Protein AF-0000000080837687 (afdb_homodimer)

InterPro domains:
  IPR008162 Inorganic pyrophosphatase [PF00719] (7-109)
  IPR036649 Inorganic pyrophosphatase superfamily [G3DSA:3.90.80.10] (2-117)
  IPR036649 Inorganic pyrophosphatase superfamily [SSF50324] (8-111)

Secondary structure (DSSP, 8-state):
--TTHHHHHTTTT-EEEEEEEE-TTPBPSSSS-B-SSEEEEETT---TTSSPEEEEEES--S--SEEEEEEEEEEEESSSS--EEEEE-TT----HHHHHHHHHHHHTTS-EEEEE-/--TTHHHHHTTTT-EEEEEEEE-TTPBPSSSS-B-SSEEEEETT---TTSSPEEEEEES--S--SEEEEEEEEEEEESSSS--EEEEE-TT----HHHHHHHHHHHHTTS-EEEEE-

Organism: Fusobacterium vincentii (NCBI:txid155615)

Solvent-accessible surface area (backbone atoms only — not comparable to full-atom values): 12914 Å² total; per-residue (Å²): 100,78,72,64,46,66,71,57,56,67,43,53,76,32,77,46,57,33,44,41,82,42,32,37,49,37,67,45,93,87,49,98,39,50,32,75,34,30,28,29,27,32,76,96,44,72,37,84,77,71,38,55,33,36,30,41,37,47,95,54,67,62,64,56,61,61,50,74,24,28,21,59,32,33,42,42,26,64,78,46,74,61,55,32,37,34,29,27,44,83,92,57,84,72,54,70,64,24,49,49,52,63,42,39,80,62,50,71,82,49,56,64,46,79,46,62,128,101,79,73,64,47,66,70,57,55,68,43,54,77,32,77,46,61,33,44,40,81,41,32,36,50,37,66,45,93,87,50,98,39,50,32,75,35,31,28,30,25,32,76,96,46,72,37,85,75,71,39,54,34,36,30,40,38,49,96,53,66,61,65,56,60,59,48,75,26,28,22,59,34,32,42,42,26,65,79,47,73,60,55,32,37,33,30,27,45,85,92,58,85,72,52,72,63,26,48,50,55,64,41,39,80,62,49,71,81,48,56,66,46,78,46,62,130

Sequence (234 aa):
MLKDIEKYKYYLDKEVSVKVDRKLGEKHPNFDFIYLVNYGYIPNTLSEDGEEIDAYILGVFSPINEFIGICKAIVCRYDDNENKLIIVSSDRNYSIEQMEALLEFQERFFKHKIITEMLKDIEKYKYYLDKEVSVKVDRKLGEKHPNFDFIYLVNYGYIPNTLSEDGEEIDAYILGVFSPINEFIGICKAIVCRYDDNENKLIIVSSDRNYSIEQMEALLEFQERFFKHKIITE

Structure (mmCIF, N/CA/C/O backbone):
data_AF-0000000080837687-model_v1
#
loop_
_entity.id
_entity.type
_entity.pdbx_description
1 polymer 'Inorganic diphosphatase'
#
loop_
_atom_site.group_PDB
_atom_site.id
_atom_site.type_symbol
_atom_site.label_atom_id
_atom_site.label_alt_id
_atom_site.label_comp_id
_atom_site.label_asym_id
_atom_site.label_entity_id
_atom_site.label_seq_id
_atom_site.pdbx_PDB_ins_code
_atom_site.Cartn_x
_atom_site.Cartn_y
_atom_site.Cartn_z
_atom_site.occupancy
_atom_site.B_iso_or_equiv
_atom_site.auth_seq_id
_atom_site.auth_comp_id
_atom_site.auth_asym_id
_atom_site.auth_atom_id
_atom_site.pdbx_PDB_model_num
ATOM 1 N N . MET A 1 1 ? -12.391 -25.031 -1.062 1 46.38 1 MET A N 1
ATOM 2 C CA . MET A 1 1 ? -11.445 -23.922 -1.127 1 46.38 1 MET A CA 1
ATOM 3 C C . MET A 1 1 ? -10.008 -24.422 -1.038 1 46.38 1 MET A C 1
ATOM 5 O O . MET A 1 1 ? -9.141 -23.953 -1.778 1 46.38 1 MET A O 1
ATOM 9 N N . LEU A 1 2 ? -9.945 -25.344 0.09 1 54.38 2 LEU A N 1
ATOM 10 C CA . LEU A 1 2 ? -8.641 -25.906 0.411 1 54.38 2 LEU A CA 1
ATOM 11 C C . LEU A 1 2 ? -8.203 -26.906 -0.655 1 54.38 2 LEU A C 1
ATOM 13 O O . LEU A 1 2 ? -7.113 -27.469 -0.563 1 54.38 2 LEU A O 1
ATOM 17 N N . LYS A 1 3 ? -9.125 -27.109 -1.66 1 59.84 3 LYS A N 1
ATOM 18 C CA . LYS A 1 3 ? -8.727 -28.047 -2.701 1 59.84 3 LYS A CA 1
ATOM 19 C C . LYS A 1 3 ? -7.648 -27.453 -3.602 1 59.84 3 LYS A C 1
ATOM 21 O O . LYS A 1 3 ? -7.727 -26.297 -3.986 1 59.84 3 LYS A O 1
ATOM 26 N N . ASP A 1 4 ? -6.555 -27.984 -3.646 1 78 4 ASP A N 1
ATOM 27 C CA . ASP A 1 4 ? -5.422 -27.812 -4.547 1 78 4 ASP A CA 1
ATOM 28 C C . ASP A 1 4 ? -4.43 -26.797 -3.99 1 78 4 ASP A C 1
ATOM 30 O O . ASP A 1 4 ? -3.572 -26.297 -4.719 1 78 4 ASP A O 1
ATOM 34 N N . ILE A 1 5 ? -4.684 -26.5 -2.662 1 85.19 5 ILE A N 1
ATOM 35 C CA . ILE A 1 5 ? -3.758 -25.578 -2.023 1 85.19 5 ILE A CA 1
ATOM 36 C C . ILE A 1 5 ? -2.346 -26.156 -2.045 1 85.19 5 ILE A C 1
ATOM 38 O O . ILE A 1 5 ? -1.362 -25.406 -1.991 1 85.19 5 ILE A O 1
ATOM 42 N N . GLU A 1 6 ? -2.295 -27.438 -2.137 1 86.88 6 GLU A N 1
ATOM 43 C CA . GLU A 1 6 ? -0.988 -28.094 -2.154 1 86.88 6 GLU A CA 1
ATOM 44 C C . GLU A 1 6 ? -0.165 -27.641 -3.359 1 86.88 6 GLU A C 1
ATOM 46 O O . GLU A 1 6 ? 1.053 -27.484 -3.26 1 86.88 6 GLU A O 1
ATOM 51 N N . LYS A 1 7 ? -0.846 -27.5 -4.477 1 89.31 7 LYS A N 1
ATOM 52 C CA . LYS A 1 7 ? -0.174 -27.031 -5.684 1 89.31 7 LYS A CA 1
ATOM 53 C C . LYS A 1 7 ? 0.441 -25.641 -5.473 1 89.31 7 LYS A C 1
ATOM 55 O O . LYS A 1 7 ? 1.515 -25.344 -6 1 89.31 7 LYS A O 1
ATOM 60 N N . TYR A 1 8 ? -0.175 -24.812 -4.691 1 94.25 8 TYR A N 1
ATOM 61 C CA . TYR A 1 8 ? 0.317 -23.469 -4.406 1 94.25 8 TYR A CA 1
ATOM 62 C C . TYR A 1 8 ? 1.426 -23.5 -3.361 1 94.25 8 TYR A C 1
ATOM 64 O O . TYR A 1 8 ? 2.4 -22.75 -3.455 1 94.25 8 TYR A O 1
ATOM 72 N N . LYS A 1 9 ? 1.324 -24.391 -2.424 1 94.62 9 LYS A N 1
ATOM 73 C CA . LYS A 1 9 ? 2.314 -24.516 -1.357 1 94.62 9 LYS A CA 1
ATOM 74 C C . LYS A 1 9 ? 3.68 -24.906 -1.917 1 94.62 9 LYS A C 1
ATOM 76 O O . LYS A 1 9 ? 4.715 -24.547 -1.34 1 94.62 9 LYS A O 1
ATOM 81 N N . TYR A 1 10 ? 3.643 -25.547 -3.041 1 95.25 10 TYR A N 1
ATOM 82 C CA . TYR A 1 10 ? 4.867 -25.938 -3.734 1 95.25 10 TYR A CA 1
ATOM 83 C C . TYR A 1 10 ? 5.766 -24.719 -3.961 1 95.25 10 TYR A C 1
ATOM 85 O O . TYR A 1 10 ? 6.992 -24.828 -3.928 1 95.25 10 TYR A O 1
ATOM 93 N N . TYR A 1 11 ? 5.227 -23.578 -4.121 1 96.75 11 TYR A N 1
ATOM 94 C CA . TYR A 1 11 ? 5.973 -22.406 -4.531 1 96.75 11 TYR A CA 1
ATOM 95 C C . TYR A 1 11 ? 6.508 -21.641 -3.32 1 96.75 11 TYR A C 1
ATOM 97 O O . TYR A 1 11 ? 7.375 -20.781 -3.453 1 96.75 11 TYR A O 1
ATOM 105 N N . LEU A 1 12 ? 6.055 -21.938 -2.131 1 97.25 12 LEU A N 1
ATOM 106 C CA . LEU A 1 12 ? 6.484 -21.219 -0.938 1 97.25 12 LEU A CA 1
ATOM 107 C C . LEU A 1 12 ? 7.992 -21.328 -0.749 1 97.25 12 LEU A C 1
ATOM 109 O O . LEU A 1 12 ? 8.555 -22.422 -0.863 1 97.25 12 LEU A O 1
ATOM 113 N N . ASP A 1 13 ? 8.648 -20.219 -0.58 1 97.19 13 ASP A N 1
ATOM 114 C CA . ASP A 1 13 ? 10.07 -20.031 -0.311 1 97.19 13 ASP A CA 1
ATOM 115 C C . ASP A 1 13 ? 10.906 -20.344 -1.55 1 97.19 13 ASP A C 1
ATOM 117 O O . ASP A 1 13 ? 12.125 -20.516 -1.458 1 97.19 13 ASP A O 1
ATOM 121 N N . LYS A 1 14 ? 10.297 -20.547 -2.682 1 97 14 LYS A N 1
ATOM 122 C CA . LYS A 1 14 ? 11.023 -20.75 -3.932 1 97 14 LYS A CA 1
ATOM 123 C C . LYS A 1 14 ? 11.125 -19.453 -4.727 1 97 14 LYS A C 1
ATOM 125 O O . LYS A 1 14 ? 10.242 -18.594 -4.641 1 97 14 LYS A O 1
ATOM 130 N N . GLU A 1 15 ? 12.234 -19.344 -5.406 1 98 15 GLU A N 1
ATOM 131 C CA . GLU A 1 15 ? 12.375 -18.25 -6.375 1 98 15 GLU A CA 1
ATOM 132 C C . GLU A 1 15 ? 11.523 -18.5 -7.613 1 98 15 GLU A C 1
ATOM 134 O O . GLU A 1 15 ? 11.531 -19.609 -8.164 1 98 15 GLU A O 1
ATOM 139 N N . VAL A 1 16 ? 10.734 -17.547 -7.984 1 97.81 16 VAL A N 1
ATOM 140 C CA . VAL A 1 16 ? 9.867 -17.688 -9.148 1 97.81 16 VAL A CA 1
ATOM 141 C C . VAL A 1 16 ? 10 -16.469 -10.047 1 97.81 16 VAL A C 1
ATOM 143 O O . VAL A 1 16 ? 10.398 -15.391 -9.586 1 97.81 16 VAL A O 1
ATOM 146 N N . SER A 1 17 ? 9.75 -16.656 -11.281 1 98.44 17 SER A N 1
ATOM 147 C CA . SER A 1 17 ? 9.672 -15.57 -12.25 1 98.44 17 SER A CA 1
ATOM 148 C C . SER A 1 17 ? 8.227 -15.18 -12.531 1 98.44 17 SER A C 1
ATOM 150 O O . SER A 1 17 ? 7.398 -16.047 -12.844 1 98.44 17 SER A O 1
ATOM 152 N N . VAL A 1 18 ? 7.93 -13.945 -12.383 1 98.81 18 VAL A N 1
ATOM 153 C CA . VAL A 1 18 ? 6.59 -13.422 -12.617 1 98.81 18 VAL A CA 1
ATOM 154 C C . VAL A 1 18 ? 6.59 -12.555 -13.875 1 98.81 18 VAL A C 1
ATOM 156 O O . VAL A 1 18 ? 7.457 -11.695 -14.039 1 98.81 18 VAL A O 1
ATOM 159 N N . LYS A 1 19 ? 5.73 -12.812 -14.789 1 98.88 19 LYS A N 1
ATOM 160 C CA . LYS A 1 19 ? 5.43 -11.883 -15.867 1 98.88 19 LYS A CA 1
ATOM 161 C C . LYS A 1 19 ? 4.32 -10.914 -15.469 1 98.88 19 LYS A C 1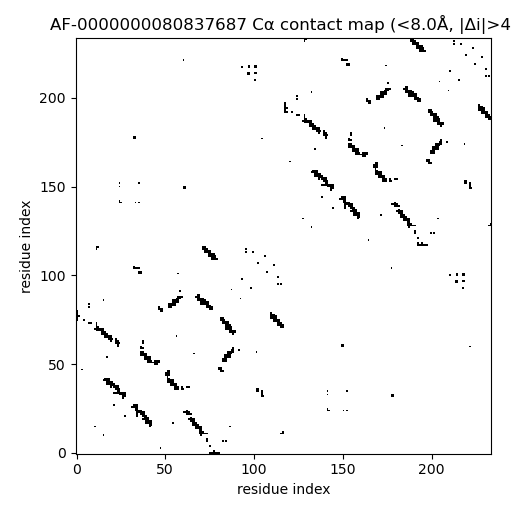
ATOM 163 O O . LYS A 1 19 ? 3.271 -11.336 -14.977 1 98.88 19 LYS A O 1
ATOM 168 N N . VAL A 1 20 ? 4.582 -9.609 -15.656 1 98.81 20 VAL A N 1
ATOM 169 C CA . VAL A 1 20 ? 3.646 -8.594 -15.188 1 98.81 20 VAL A CA 1
ATOM 170 C C . VAL A 1 20 ? 2.725 -8.172 -16.328 1 98.81 20 VAL A C 1
ATOM 172 O O . VAL A 1 20 ? 3.191 -7.805 -17.406 1 98.81 20 VAL A O 1
ATOM 175 N N . ASP A 1 21 ? 1.434 -8.234 -16.094 1 98.06 21 ASP A N 1
ATOM 176 C CA . ASP A 1 21 ? 0.49 -7.781 -17.109 1 98.06 21 ASP A CA 1
ATOM 177 C C . ASP A 1 21 ? -0.41 -6.672 -16.578 1 98.06 21 ASP A C 1
ATOM 179 O O . ASP A 1 21 ? -1.195 -6.086 -17.312 1 98.06 21 ASP A O 1
ATOM 183 N N . ARG A 1 22 ? -0.395 -6.344 -15.305 1 98.12 22 ARG A N 1
ATOM 184 C CA . ARG A 1 22 ? -1.01 -5.188 -14.656 1 98.12 22 ARG A CA 1
ATOM 185 C C . ARG A 1 22 ? 0.007 -4.43 -13.812 1 98.12 22 ARG A C 1
ATOM 187 O O . ARG A 1 22 ? 0.252 -4.785 -12.664 1 98.12 22 ARG A O 1
ATOM 194 N N . LYS A 1 23 ? 0.512 -3.451 -14.32 1 97.19 23 LYS A N 1
ATOM 195 C CA . LYS A 1 23 ? 1.613 -2.729 -13.688 1 97.19 23 LYS A CA 1
ATOM 196 C C . LYS A 1 23 ? 1.113 -1.861 -12.539 1 97.19 23 LYS A C 1
ATOM 198 O O . LYS A 1 23 ? -0.035 -1.41 -12.547 1 97.19 23 LYS A O 1
ATOM 203 N N . LEU A 1 24 ? 1.981 -1.605 -11.617 1 96.94 24 LEU A N 1
ATOM 204 C CA . LEU A 1 24 ? 1.707 -0.671 -10.523 1 96.94 24 LEU A CA 1
ATOM 205 C C . LEU A 1 24 ? 1.147 0.641 -11.07 1 96.94 24 LEU A C 1
ATOM 207 O O . LEU A 1 24 ? 1.713 1.227 -11.992 1 96.94 24 LEU A O 1
ATOM 211 N N . GLY A 1 25 ? -0.043 1.072 -10.523 1 94.25 25 GLY A N 1
ATOM 212 C CA . GLY A 1 25 ? -0.624 2.346 -10.914 1 94.25 25 GLY A CA 1
ATOM 213 C C . GLY A 1 25 ? -1.646 2.221 -12.023 1 94.25 25 GLY A C 1
ATOM 214 O O . GLY A 1 25 ? -2.34 3.186 -12.352 1 94.25 25 GLY A O 1
ATOM 215 N N . GLU A 1 26 ? -1.739 1.078 -12.648 1 94.75 26 GLU A N 1
ATOM 216 C CA . GLU A 1 26 ? -2.684 0.895 -13.742 1 94.75 26 GLU A CA 1
ATOM 217 C C . GLU A 1 26 ? -4.098 0.66 -13.227 1 94.75 26 GLU A C 1
ATOM 219 O O . GLU A 1 26 ? -4.285 0.027 -12.18 1 94.75 26 GLU A O 1
ATOM 224 N N . LYS A 1 27 ? -5.031 1.158 -13.992 1 92.31 27 LYS A N 1
ATOM 225 C CA . LYS A 1 27 ? -6.434 0.892 -13.688 1 92.31 27 LYS A CA 1
ATOM 226 C C . LYS A 1 27 ? -6.816 -0.538 -14.062 1 92.31 27 LYS A C 1
ATOM 228 O O . LYS A 1 27 ? -6.387 -1.049 -15.102 1 92.31 27 LYS A O 1
ATOM 233 N N . HIS A 1 28 ? -7.594 -1.094 -13.18 1 92.31 28 HIS A N 1
ATOM 234 C CA . HIS A 1 28 ? -8.141 -2.391 -13.555 1 92.31 28 HIS A CA 1
ATOM 235 C C . HIS A 1 28 ? -9.047 -2.273 -14.781 1 92.31 28 HIS A C 1
ATOM 237 O O . HIS A 1 28 ? -9.82 -1.321 -14.898 1 92.31 28 HIS A O 1
ATOM 243 N N . PRO A 1 29 ? -8.961 -3.23 -15.695 1 89.75 29 PRO A N 1
ATOM 244 C CA . PRO A 1 29 ? -9.688 -3.107 -16.953 1 89.75 29 PRO A CA 1
ATOM 245 C C . PRO A 1 29 ? -11.203 -3.168 -16.766 1 89.75 29 PRO A C 1
ATOM 247 O O . PRO A 1 29 ? -11.945 -2.498 -17.5 1 89.75 29 PRO A O 1
ATOM 250 N N . ASN A 1 30 ? -11.648 -3.928 -15.727 1 90.56 30 ASN A N 1
ATOM 251 C CA . ASN A 1 30 ? -13.078 -4.219 -15.633 1 90.56 30 ASN A CA 1
ATOM 252 C C . ASN A 1 30 ? -13.68 -3.668 -14.344 1 90.56 30 ASN A C 1
ATOM 254 O O . ASN A 1 30 ? -14.898 -3.629 -14.188 1 90.56 30 ASN A O 1
ATOM 258 N N . PHE A 1 31 ? -12.867 -3.375 -13.391 1 89.25 31 PHE A N 1
ATOM 259 C CA . PHE A 1 31 ? -13.344 -2.885 -12.102 1 89.25 31 PHE A CA 1
ATOM 260 C C . PHE A 1 31 ? -12.742 -1.522 -11.781 1 89.25 31 PHE A C 1
ATOM 262 O O . PHE A 1 31 ? -11.695 -1.157 -12.328 1 89.25 31 PHE A O 1
ATOM 269 N N . ASP A 1 32 ? -13.438 -0.824 -10.938 1 85.88 32 ASP A N 1
ATOM 270 C CA . ASP A 1 32 ? -13.055 0.553 -10.641 1 85.88 32 ASP A CA 1
ATOM 271 C C . ASP A 1 32 ? -12.039 0.608 -9.508 1 85.88 32 ASP A C 1
ATOM 273 O O . ASP A 1 32 ? -12.32 1.156 -8.438 1 85.88 32 ASP A O 1
ATOM 277 N N . PHE A 1 33 ? -10.812 0.088 -9.734 1 90.56 33 PHE A N 1
ATOM 278 C CA . PHE A 1 33 ? -9.727 0.276 -8.789 1 90.56 33 PHE A CA 1
ATOM 279 C C . PHE A 1 33 ? -8.383 0.314 -9.508 1 90.56 33 PHE A C 1
ATOM 281 O O . PHE A 1 33 ? -8.289 -0.057 -10.68 1 90.56 33 PHE A O 1
ATOM 288 N N . ILE A 1 34 ? -7.43 0.863 -8.945 1 93.25 34 ILE A N 1
ATOM 289 C CA . ILE A 1 34 ? -6.047 0.978 -9.398 1 93.25 34 ILE A CA 1
ATOM 290 C C . ILE A 1 34 ? -5.188 -0.081 -8.711 1 93.25 34 ILE A C 1
ATOM 292 O O . ILE A 1 34 ? -5.352 -0.342 -7.516 1 93.25 34 ILE A O 1
ATOM 296 N N . TYR A 1 35 ? -4.293 -0.709 -9.484 1 96.5 35 TYR A N 1
ATOM 297 C CA . TYR A 1 35 ? -3.336 -1.635 -8.891 1 96.5 35 TYR A CA 1
ATOM 298 C C . TYR A 1 35 ? -2.293 -0.887 -8.062 1 96.5 35 TYR A C 1
ATOM 300 O O . TYR A 1 35 ? -1.521 -0.091 -8.602 1 96.5 35 TYR A O 1
ATOM 308 N N . LEU A 1 36 ? -2.211 -1.24 -6.766 1 96.62 36 LEU A N 1
ATOM 309 C CA . LEU A 1 36 ? -1.277 -0.555 -5.875 1 96.62 36 LEU A CA 1
ATOM 310 C C . LEU A 1 36 ? 0.017 -1.349 -5.73 1 96.62 36 LEU A C 1
ATOM 312 O O . LEU A 1 36 ? 0.912 -0.952 -4.98 1 96.62 36 LEU A O 1
ATOM 316 N N . VAL A 1 37 ? 0.069 -2.484 -6.379 1 97.88 37 VAL A N 1
ATOM 317 C CA . VAL A 1 37 ? 1.272 -3.295 -6.535 1 97.88 37 VAL A CA 1
ATOM 318 C C . VAL A 1 37 ? 1.354 -3.826 -7.965 1 97.88 37 VAL A C 1
ATOM 320 O O . VAL A 1 37 ? 0.352 -3.846 -8.688 1 97.88 37 VAL A O 1
ATOM 323 N N . ASN A 1 38 ? 2.561 -4.16 -8.383 1 98.38 38 ASN A N 1
ATOM 324 C CA . ASN A 1 38 ? 2.652 -4.914 -9.625 1 98.38 38 ASN A CA 1
ATOM 325 C C . ASN A 1 38 ? 1.967 -6.273 -9.508 1 98.38 38 ASN A C 1
ATOM 327 O O . ASN A 1 38 ? 2.057 -6.93 -8.469 1 98.38 38 ASN A O 1
ATOM 331 N N . TYR A 1 39 ? 1.291 -6.594 -10.562 1 98.69 39 TYR A N 1
ATOM 332 C CA . TYR A 1 39 ? 0.467 -7.797 -10.594 1 98.69 39 TYR A CA 1
ATOM 333 C C . TYR A 1 39 ? 0.675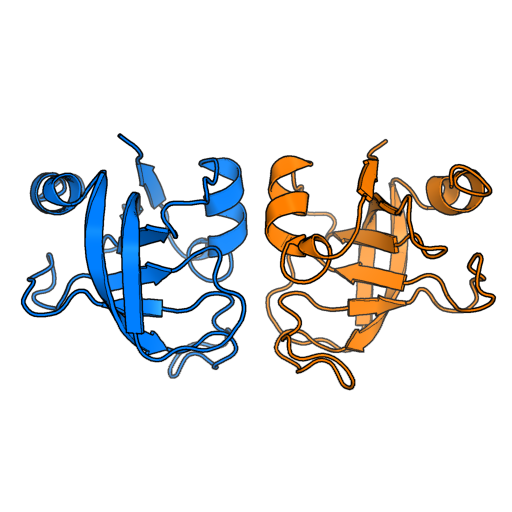 -8.562 -11.898 1 98.69 39 TYR A C 1
ATOM 335 O O . TYR A 1 39 ? 0.789 -7.961 -12.969 1 98.69 39 TYR A O 1
ATOM 343 N N . GLY A 1 40 ? 0.806 -9.875 -11.742 1 98.56 40 GLY A N 1
ATOM 344 C CA . GLY A 1 40 ? 1.039 -10.688 -12.922 1 98.56 40 GLY A CA 1
ATOM 345 C C . GLY A 1 40 ? 0.77 -12.164 -12.703 1 98.56 40 GLY A C 1
ATOM 346 O O . GLY A 1 40 ? -0.193 -12.523 -12.023 1 98.56 40 GLY A O 1
ATOM 347 N N . TYR A 1 41 ? 1.509 -12.961 -13.398 1 98.44 41 TYR A N 1
ATOM 348 C CA . TYR A 1 41 ? 1.285 -14.398 -13.352 1 98.44 41 TYR A CA 1
ATOM 349 C C . TYR A 1 41 ? 2.6 -15.164 -13.492 1 98.44 41 TYR A C 1
ATOM 351 O O . TYR A 1 41 ? 3.604 -14.602 -13.938 1 98.44 41 TYR A O 1
ATOM 359 N N . ILE A 1 42 ? 2.592 -16.391 -13 1 97.88 42 ILE A N 1
ATOM 360 C CA . ILE A 1 42 ? 3.709 -17.312 -13.188 1 97.88 42 ILE A CA 1
ATOM 361 C C . ILE A 1 42 ? 3.523 -18.078 -14.492 1 97.88 42 ILE A C 1
ATOM 363 O O . ILE A 1 42 ? 2.625 -18.922 -14.602 1 97.88 42 ILE A O 1
ATOM 367 N N . PRO A 1 43 ? 4.48 -17.906 -15.445 1 97.06 43 PRO A N 1
ATOM 368 C CA . PRO A 1 43 ? 4.297 -18.578 -16.734 1 97.06 43 PRO A CA 1
ATOM 369 C C . PRO A 1 43 ? 4.32 -20.094 -16.609 1 97.06 43 PRO A C 1
ATOM 371 O O . PRO A 1 43 ? 5.02 -20.641 -15.758 1 97.06 43 PRO A O 1
ATOM 374 N N . ASN A 1 44 ? 3.566 -20.797 -17.484 1 93.75 44 ASN A N 1
ATOM 375 C CA . ASN A 1 44 ? 3.572 -22.234 -17.672 1 93.75 44 ASN A CA 1
ATOM 376 C C . ASN A 1 44 ? 3.062 -22.969 -16.422 1 93.75 44 ASN A C 1
ATOM 378 O O . ASN A 1 44 ? 3.566 -24.031 -16.078 1 93.75 44 ASN A O 1
ATOM 382 N N . THR A 1 45 ? 2.27 -22.312 -15.602 1 93 45 THR A N 1
ATOM 383 C CA . THR A 1 45 ? 1.566 -22.969 -14.5 1 93 45 THR A CA 1
ATOM 384 C C . THR A 1 45 ? 0.079 -23.109 -14.812 1 93 45 THR A C 1
ATOM 386 O O . THR A 1 45 ? -0.411 -22.531 -15.789 1 93 45 THR A O 1
ATOM 389 N N . LEU A 1 46 ? -0.55 -23.891 -14.078 1 85.12 46 LEU A N 1
ATOM 390 C CA . LEU A 1 46 ? -1.998 -24.031 -14.203 1 85.12 46 LEU A CA 1
ATOM 391 C C . LEU A 1 46 ? -2.672 -23.906 -12.836 1 85.12 46 LEU A C 1
ATOM 393 O O . LEU A 1 46 ? -2.314 -24.625 -11.898 1 85.12 46 LEU A O 1
ATOM 397 N N . SER A 1 47 ? -3.65 -22.969 -12.734 1 87.38 47 SER A N 1
ATOM 398 C CA . SER A 1 47 ? -4.438 -22.766 -11.523 1 87.38 47 SER A CA 1
ATOM 399 C C . SER A 1 47 ? -5.715 -23.594 -11.547 1 87.38 47 SER A C 1
ATOM 401 O O . SER A 1 47 ? -5.895 -24.438 -12.422 1 87.38 47 SER A O 1
ATOM 403 N N . GLU A 1 48 ? -6.535 -23.391 -10.508 1 81.62 48 GLU A N 1
ATOM 404 C CA . GLU A 1 48 ? -7.785 -24.141 -10.375 1 81.62 48 GLU A CA 1
ATOM 405 C C . GLU A 1 48 ? -8.766 -23.781 -11.492 1 81.62 48 GLU A C 1
ATOM 407 O O . GLU A 1 48 ? -9.578 -24.609 -11.906 1 81.62 48 GLU A O 1
ATOM 412 N N . ASP A 1 49 ? -8.625 -22.609 -12.039 1 83.5 49 ASP A N 1
ATOM 413 C CA . ASP A 1 49 ? -9.555 -22.188 -13.086 1 83.5 49 ASP A CA 1
ATOM 414 C C . ASP A 1 49 ? -8.969 -22.438 -14.477 1 83.5 49 ASP A C 1
ATOM 416 O O . ASP A 1 49 ? -9.531 -22 -15.477 1 83.5 49 ASP A O 1
ATOM 420 N N . GLY A 1 50 ? -7.891 -23.047 -14.547 1 85.38 50 GLY A N 1
ATOM 421 C CA . GLY A 1 50 ? -7.285 -23.438 -15.805 1 85.38 50 GLY A CA 1
ATOM 422 C C . GLY A 1 50 ? -6.395 -22.375 -16.406 1 85.38 50 GLY A C 1
ATOM 423 O O . GLY A 1 50 ? -5.965 -22.484 -17.562 1 85.38 50 GLY A O 1
ATOM 424 N N . GLU A 1 51 ? -6.121 -21.344 -15.633 1 90.69 51 GLU A N 1
ATOM 425 C CA . GLU A 1 51 ? -5.254 -20.25 -16.062 1 90.69 51 GLU A CA 1
ATOM 426 C C . GLU A 1 51 ? -3.92 -20.266 -15.328 1 90.69 51 GLU A C 1
ATOM 428 O O . GLU A 1 51 ? -3.701 -21.125 -14.461 1 90.69 51 GLU A O 1
ATOM 433 N N . GLU A 1 52 ? -3.012 -19.469 -15.812 1 95.31 52 GLU A N 1
ATOM 434 C CA . GLU A 1 52 ? -1.762 -19.344 -15.07 1 95.31 52 GLU A CA 1
ATOM 435 C C . GLU A 1 52 ? -2.004 -18.797 -13.672 1 95.31 52 GLU A C 1
ATOM 437 O O . GLU A 1 52 ? -2.996 -18.109 -13.43 1 95.31 52 GLU A O 1
ATOM 442 N N . ILE A 1 53 ? -1.15 -19.172 -12.758 1 96.25 53 ILE A N 1
ATOM 443 C CA . ILE A 1 53 ? -1.285 -18.75 -11.367 1 96.25 53 ILE A CA 1
ATOM 444 C C . ILE A 1 53 ? -0.966 -17.266 -11.242 1 96.25 53 ILE A C 1
ATOM 446 O O . ILE A 1 53 ? 0.111 -16.812 -11.648 1 96.25 53 ILE A O 1
ATOM 450 N N . ASP A 1 54 ? -1.856 -16.5 -10.656 1 97.75 54 ASP A N 1
ATOM 451 C CA . ASP A 1 54 ? -1.695 -15.07 -10.453 1 97.75 54 ASP A CA 1
ATOM 452 C C . ASP A 1 54 ? -0.774 -14.781 -9.266 1 97.75 54 ASP A C 1
ATOM 454 O O . ASP A 1 54 ? -0.743 -15.547 -8.297 1 97.75 54 ASP A O 1
ATOM 458 N N . ALA A 1 55 ? -0.101 -13.625 -9.383 1 98.62 55 ALA A N 1
ATOM 459 C CA . ALA A 1 55 ? 0.852 -13.281 -8.328 1 98.62 55 ALA A CA 1
ATOM 460 C C . ALA A 1 55 ? 0.876 -11.773 -8.086 1 98.62 55 ALA A C 1
ATOM 462 O O . ALA A 1 55 ? 0.836 -10.984 -9.039 1 98.62 55 ALA A O 1
ATOM 463 N N . TYR A 1 56 ? 0.885 -11.406 -6.82 1 98.81 56 TYR A N 1
ATOM 464 C CA . TYR A 1 56 ? 1.205 -10.047 -6.391 1 98.81 56 TYR A CA 1
ATOM 465 C C . TYR A 1 56 ? 2.705 -9.875 -6.188 1 98.81 56 TYR A C 1
ATOM 467 O O . TYR A 1 56 ? 3.373 -10.773 -5.66 1 98.81 56 TYR A O 1
ATOM 475 N N . ILE A 1 57 ? 3.289 -8.742 -6.602 1 98.81 57 ILE A N 1
ATOM 476 C CA . ILE A 1 57 ? 4.68 -8.406 -6.324 1 98.81 57 ILE A CA 1
ATOM 477 C C . ILE A 1 57 ? 4.746 -7.27 -5.309 1 98.81 57 ILE A C 1
ATOM 479 O O . ILE A 1 57 ? 4.246 -6.168 -5.566 1 98.81 57 ILE A O 1
ATOM 483 N N . LEU A 1 58 ? 5.316 -7.539 -4.148 1 98.44 58 LEU A N 1
ATOM 484 C CA . LEU A 1 58 ? 5.426 -6.52 -3.109 1 98.44 58 LEU A CA 1
ATOM 485 C C . LEU A 1 58 ? 6.855 -5.996 -3.01 1 98.44 58 LEU A C 1
ATOM 487 O O . LEU A 1 58 ? 7.805 -6.707 -3.342 1 98.44 58 LEU A O 1
ATOM 491 N N . GLY A 1 59 ? 6.969 -4.766 -2.6 1 95.94 59 GLY A N 1
ATOM 492 C CA . GLY A 1 59 ? 8.273 -4.176 -2.346 1 95.94 59 GLY A CA 1
ATOM 493 C C . GLY A 1 59 ? 8.914 -3.59 -3.59 1 95.94 59 GLY A C 1
ATOM 494 O O . GLY A 1 59 ? 10.125 -3.34 -3.611 1 95.94 59 GLY A O 1
ATOM 495 N N . VAL A 1 60 ? 8.266 -3.557 -4.637 1 96.12 60 VAL A N 1
ATOM 496 C CA . VAL A 1 60 ? 8.695 -2.902 -5.871 1 96.12 60 VAL A CA 1
ATOM 497 C C . VAL A 1 60 ? 7.809 -1.688 -6.145 1 96.12 60 VAL A C 1
ATOM 499 O O . VAL A 1 60 ? 6.598 -1.822 -6.332 1 96.12 60 VAL A O 1
ATOM 502 N N . PHE A 1 61 ? 8.328 -0.521 -6.246 1 94.81 61 PHE A N 1
ATOM 503 C CA . PHE A 1 61 ? 7.539 0.704 -6.156 1 94.81 61 PHE A CA 1
ATOM 504 C C . PHE A 1 61 ? 7.551 1.45 -7.484 1 94.81 61 PHE A C 1
ATOM 506 O O . PHE A 1 61 ? 7.355 2.668 -7.523 1 94.81 61 PHE A O 1
ATOM 513 N N . SER A 1 62 ? 7.906 0.791 -8.516 1 94.56 62 SER A N 1
ATOM 514 C CA . SER A 1 62 ? 7.797 1.273 -9.891 1 94.56 62 SER A CA 1
ATOM 515 C C . SER A 1 62 ? 7.168 0.221 -10.797 1 94.56 62 SER A C 1
ATOM 517 O O . SER A 1 62 ? 7.297 -0.979 -10.547 1 94.56 62 SER A O 1
ATOM 519 N N . PRO A 1 63 ? 6.422 0.687 -11.836 1 96.44 63 PRO A N 1
ATOM 520 C CA . PRO A 1 63 ? 5.918 -0.299 -12.797 1 96.44 63 PRO A CA 1
ATOM 521 C C . PRO A 1 63 ? 7.031 -1.095 -13.469 1 96.44 63 PRO A C 1
ATOM 523 O O . PRO A 1 63 ? 8.055 -0.524 -13.852 1 96.44 63 PRO A O 1
ATOM 526 N N . ILE A 1 64 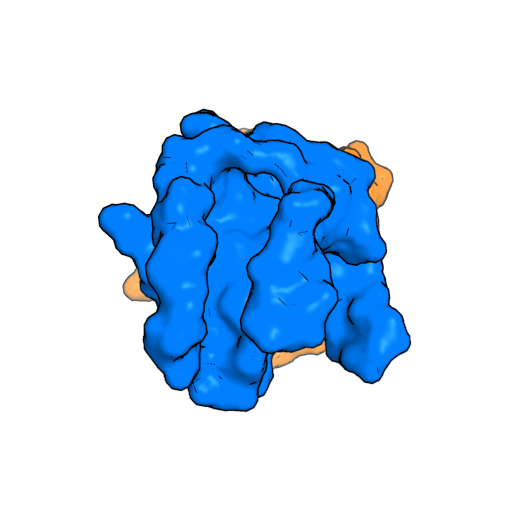? 6.855 -2.352 -13.539 1 98.06 64 ILE A N 1
ATOM 527 C CA . ILE A 1 64 ? 7.855 -3.221 -14.148 1 98.06 64 ILE A CA 1
ATOM 528 C C . ILE A 1 64 ? 7.176 -4.211 -15.094 1 98.06 64 ILE A C 1
ATOM 530 O O . ILE A 1 64 ? 5.945 -4.289 -15.141 1 98.06 64 ILE A O 1
ATOM 534 N N . ASN A 1 65 ? 7.957 -4.938 -15.883 1 98.69 65 ASN A N 1
ATOM 535 C CA . ASN A 1 65 ? 7.414 -5.887 -16.844 1 98.69 65 ASN A CA 1
ATOM 536 C C . ASN A 1 65 ? 7.531 -7.324 -16.344 1 98.69 65 ASN A C 1
ATOM 538 O O . ASN A 1 65 ? 6.785 -8.203 -16.797 1 98.69 65 ASN A O 1
ATOM 542 N N . GLU A 1 66 ? 8.57 -7.508 -15.523 1 98.81 66 GLU A N 1
ATOM 543 C CA . GLU A 1 66 ? 8.852 -8.836 -14.977 1 98.81 66 GLU A CA 1
ATOM 544 C C . GLU A 1 66 ? 9.602 -8.734 -13.656 1 98.81 66 GLU A C 1
ATOM 546 O O . GLU A 1 66 ? 10.117 -7.672 -13.297 1 98.81 66 GLU A O 1
ATOM 551 N N . PHE A 1 67 ? 9.633 -9.781 -12.992 1 98.69 67 PHE A N 1
ATOM 552 C CA . PHE A 1 67 ? 10.266 -9.766 -11.672 1 98.69 67 PHE A CA 1
ATOM 553 C C . PHE A 1 67 ? 10.648 -11.18 -11.242 1 98.69 67 PHE A C 1
ATOM 555 O O . PHE A 1 67 ? 9.883 -12.125 -11.438 1 98.69 67 PHE A O 1
ATOM 562 N N . ILE A 1 68 ? 11.828 -11.305 -10.773 1 98.56 68 ILE A N 1
ATOM 563 C CA . ILE A 1 68 ? 12.258 -12.539 -10.125 1 98.56 68 ILE A CA 1
ATOM 564 C C . ILE A 1 68 ? 12.344 -12.32 -8.609 1 98.56 68 ILE A C 1
ATOM 566 O O . ILE A 1 68 ? 13.023 -11.406 -8.148 1 98.56 68 ILE A O 1
ATOM 570 N N . GLY A 1 69 ? 11.641 -13.109 -7.824 1 98.31 69 GLY A N 1
ATOM 571 C CA . GLY A 1 69 ? 11.641 -12.984 -6.375 1 98.31 69 GLY A CA 1
ATOM 572 C C . GLY A 1 69 ? 11.266 -14.273 -5.664 1 98.31 69 GLY A C 1
ATOM 573 O O . GLY A 1 69 ? 11.219 -15.336 -6.285 1 98.31 69 GLY A O 1
ATOM 574 N N . ILE A 1 70 ? 11.117 -14.203 -4.332 1 98.38 70 ILE A N 1
ATOM 575 C CA . ILE A 1 70 ? 10.805 -15.352 -3.488 1 98.38 70 ILE A CA 1
ATOM 576 C C . ILE A 1 70 ? 9.312 -15.359 -3.16 1 98.38 70 ILE A C 1
ATOM 578 O O . ILE A 1 70 ? 8.742 -14.32 -2.816 1 98.38 70 ILE A O 1
ATOM 582 N N . CYS A 1 71 ? 8.633 -16.469 -3.395 1 98.44 71 CYS A N 1
ATOM 583 C CA . CYS A 1 71 ? 7.25 -16.609 -2.941 1 98.44 71 CYS A CA 1
ATOM 584 C C . CYS A 1 71 ? 7.184 -16.688 -1.422 1 98.44 71 CYS A C 1
ATOM 586 O O . CYS A 1 71 ? 7.625 -17.672 -0.827 1 98.44 71 CYS A O 1
ATOM 588 N N . LYS A 1 72 ? 6.52 -15.711 -0.814 1 98.5 72 LYS A N 1
ATOM 589 C CA . LYS A 1 72 ? 6.539 -15.633 0.643 1 98.5 72 LYS A CA 1
ATOM 590 C C . LYS A 1 72 ? 5.195 -16.047 1.235 1 98.5 72 LYS A C 1
ATOM 592 O O . LYS A 1 72 ? 5.098 -16.344 2.428 1 98.5 72 LYS A O 1
ATOM 597 N N . ALA A 1 73 ? 4.156 -16.062 0.416 1 98.62 73 ALA A N 1
ATOM 598 C CA . ALA A 1 73 ? 2.832 -16.359 0.956 1 98.62 73 ALA A CA 1
ATOM 599 C C . ALA A 1 73 ? 1.845 -16.688 -0.162 1 98.62 73 ALA A C 1
ATOM 601 O O . ALA A 1 73 ? 2.168 -16.547 -1.344 1 98.62 73 ALA A O 1
ATOM 602 N N . ILE A 1 74 ? 0.74 -17.203 0.205 1 98 74 ILE A N 1
ATOM 603 C CA . ILE A 1 74 ? -0.398 -17.531 -0.652 1 98 74 ILE A CA 1
ATOM 604 C C . ILE A 1 74 ? -1.638 -16.781 -0.157 1 98 74 ILE A C 1
ATOM 606 O O . ILE A 1 74 ? -1.916 -16.766 1.045 1 98 74 ILE A O 1
ATOM 610 N 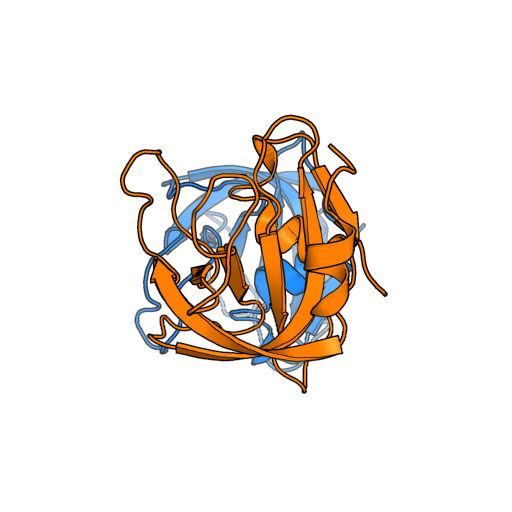N . VAL A 1 75 ? -2.268 -16.047 -1.04 1 98.19 75 VAL A N 1
ATOM 611 C CA . VAL A 1 75 ? -3.619 -15.578 -0.742 1 98.19 75 VAL A CA 1
ATOM 612 C C . VAL A 1 75 ? -4.629 -16.672 -1.082 1 98.19 75 VAL A C 1
ATOM 614 O O . VAL A 1 75 ? -4.879 -16.953 -2.258 1 98.19 75 VAL A O 1
ATOM 617 N N . CYS A 1 76 ? -5.211 -17.203 -0.095 1 96 76 CYS A N 1
ATOM 618 C CA . CYS A 1 76 ? -6.227 -18.234 -0.266 1 96 76 CYS A CA 1
ATOM 619 C C . CYS A 1 76 ? -7.629 -17.641 -0.194 1 96 76 CYS A C 1
ATOM 621 O O . CYS A 1 76 ? -8.062 -17.188 0.868 1 96 76 CYS A O 1
ATOM 623 N N . ARG A 1 77 ? -8.32 -17.672 -1.301 1 94.88 77 ARG A N 1
ATOM 624 C CA . ARG A 1 77 ? -9.688 -17.172 -1.328 1 94.88 77 ARG A CA 1
ATOM 625 C C . ARG A 1 77 ? -10.688 -18.297 -1.063 1 94.88 77 ARG A C 1
ATOM 627 O O . ARG A 1 77 ? -10.609 -19.359 -1.678 1 94.88 77 ARG A O 1
ATOM 634 N N . TYR A 1 78 ? -11.633 -18 -0.212 1 92.75 78 TYR A N 1
ATOM 635 C CA . TYR A 1 78 ? -12.625 -19 0.156 1 92.75 78 TYR A CA 1
ATOM 636 C C . TYR A 1 78 ? -13.867 -18.875 -0.719 1 92.75 78 TYR A C 1
ATOM 638 O O . TYR A 1 78 ? -14.648 -19.828 -0.841 1 92.75 78 TYR A O 1
ATOM 646 N N . ASP A 1 79 ? -14.07 -17.797 -1.29 1 93.06 79 ASP A N 1
ATOM 647 C CA . ASP A 1 79 ? -15.305 -17.547 -2.033 1 93.06 79 ASP A CA 1
ATOM 648 C C . ASP A 1 79 ? -15.016 -17.297 -3.512 1 93.06 79 ASP A C 1
ATOM 650 O O . ASP A 1 79 ? -15.828 -16.703 -4.223 1 93.06 79 ASP A O 1
ATOM 654 N N . ASP A 1 80 ? -13.844 -17.609 -3.885 1 85 80 ASP A N 1
ATOM 655 C CA . ASP A 1 80 ? -13.414 -17.547 -5.277 1 85 80 ASP A CA 1
ATOM 656 C C . ASP A 1 80 ? -12.492 -18.703 -5.625 1 85 80 ASP A C 1
ATOM 658 O O . ASP A 1 80 ? -11.75 -19.203 -4.773 1 85 80 ASP A O 1
ATOM 662 N N . ASN A 1 81 ? -12.516 -19.141 -6.781 1 83.19 81 ASN A N 1
ATOM 663 C CA . ASN A 1 81 ? -11.781 -20.328 -7.195 1 83.19 81 ASN A CA 1
ATOM 664 C C . ASN A 1 81 ? -10.367 -19.969 -7.652 1 83.19 81 ASN A C 1
ATOM 666 O O . ASN A 1 81 ? -9.75 -20.719 -8.414 1 83.19 81 ASN A O 1
ATOM 670 N N . GLU A 1 82 ? -9.828 -18.859 -7.121 1 89.69 82 GLU A N 1
ATOM 671 C CA . GLU A 1 82 ? -8.492 -18.484 -7.578 1 89.69 82 GLU A CA 1
ATOM 672 C C . GLU A 1 82 ? -7.629 -18 -6.422 1 89.69 82 GLU A C 1
ATOM 674 O O . GLU A 1 82 ? -7.855 -16.906 -5.895 1 89.69 82 GLU A O 1
ATOM 679 N N . ASN A 1 83 ? -6.684 -18.844 -6 1 95.06 83 ASN A N 1
ATOM 680 C CA . ASN A 1 83 ? -5.633 -18.406 -5.082 1 95.06 83 ASN A CA 1
ATOM 681 C C . ASN A 1 83 ? -4.543 -17.625 -5.805 1 95.06 83 ASN A C 1
ATOM 683 O O . ASN A 1 83 ? -4.426 -17.703 -7.031 1 95.06 83 ASN A O 1
ATOM 687 N N . LYS A 1 84 ? -3.863 -16.875 -5.086 1 97.06 84 LYS A N 1
ATOM 688 C CA . LYS A 1 84 ? -2.783 -16.062 -5.648 1 97.06 84 LYS A CA 1
ATOM 689 C C . LYS A 1 84 ? -1.507 -16.203 -4.82 1 97.06 84 LYS A C 1
ATOM 691 O O . LYS A 1 84 ? -1.562 -16.531 -3.635 1 97.06 84 LYS A O 1
ATOM 696 N N . LEU A 1 85 ? -0.39 -15.984 -5.477 1 98.25 85 LEU A N 1
ATOM 697 C CA . LEU A 1 85 ? 0.884 -15.984 -4.766 1 98.25 85 LEU A CA 1
ATOM 698 C C . LEU A 1 85 ? 1.321 -14.562 -4.434 1 98.25 85 LEU A C 1
ATOM 700 O O . LEU A 1 85 ? 0.941 -13.617 -5.125 1 98.25 85 LEU A O 1
ATOM 704 N N . ILE A 1 86 ? 2.07 -14.43 -3.428 1 98.88 86 ILE A N 1
ATOM 705 C CA . ILE A 1 86 ? 2.727 -13.18 -3.062 1 98.88 86 ILE A CA 1
ATOM 706 C C . ILE A 1 86 ? 4.238 -13.328 -3.221 1 98.88 86 ILE A C 1
ATOM 708 O O . ILE A 1 86 ? 4.867 -14.141 -2.537 1 98.88 86 ILE A O 1
ATOM 712 N N . ILE A 1 87 ? 4.793 -12.57 -4.121 1 98.81 87 ILE A N 1
ATOM 713 C CA . ILE A 1 87 ? 6.215 -12.633 -4.449 1 98.81 87 ILE A CA 1
ATOM 714 C C . ILE A 1 87 ? 6.914 -11.367 -3.947 1 98.81 87 ILE A C 1
ATOM 716 O O . ILE A 1 87 ? 6.438 -10.258 -4.168 1 98.81 87 ILE A O 1
ATOM 720 N N . VAL A 1 88 ? 8.031 -11.516 -3.256 1 98.5 88 VAL A N 1
ATOM 721 C CA . VAL A 1 88 ? 8.773 -10.422 -2.65 1 98.5 88 VAL A CA 1
ATOM 722 C C . VAL A 1 88 ? 10.258 -10.547 -2.996 1 98.5 88 VAL A C 1
ATOM 724 O O . VAL A 1 88 ? 10.75 -11.648 -3.25 1 98.5 88 VAL A O 1
ATOM 727 N N . SER A 1 89 ? 10.938 -9.375 -3.072 1 94.81 89 SER A N 1
ATOM 728 C CA . SER A 1 89 ? 12.391 -9.453 -3.24 1 94.81 89 SER A CA 1
ATOM 729 C C . SER A 1 89 ? 13.039 -10.211 -2.09 1 94.81 89 SER A C 1
ATOM 731 O O . SER A 1 89 ? 12.531 -10.203 -0.967 1 94.81 89 SER A O 1
ATOM 733 N N . SER A 1 90 ? 14.148 -10.766 -2.35 1 90.56 90 SER A N 1
ATOM 734 C CA . SER A 1 90 ? 14.828 -11.602 -1.371 1 90.56 90 SER A CA 1
ATOM 735 C C . SER A 1 90 ? 15.297 -10.789 -0.172 1 90.56 90 SER A C 1
ATOM 737 O O . SER A 1 90 ? 15.508 -11.336 0.914 1 90.56 90 SER A O 1
ATOM 739 N N . ASP A 1 91 ? 15.43 -9.484 -0.339 1 90.81 91 ASP A N 1
ATOM 740 C CA . ASP A 1 91 ? 15.984 -8.625 0.706 1 90.81 91 ASP A CA 1
ATOM 741 C C . ASP A 1 91 ? 14.867 -8 1.545 1 90.81 91 ASP A C 1
ATOM 743 O O . ASP A 1 91 ? 15.133 -7.188 2.43 1 90.81 91 ASP A O 1
ATOM 747 N N . ARG A 1 92 ? 13.602 -8.461 1.292 1 92.62 92 ARG A N 1
ATOM 748 C CA . ARG A 1 92 ? 12.469 -7.863 1.992 1 92.62 92 ARG A CA 1
ATOM 749 C C . ARG A 1 92 ? 11.594 -8.938 2.627 1 92.62 92 ARG A C 1
ATOM 751 O O . ARG A 1 92 ? 11.57 -10.078 2.168 1 92.62 92 ARG A O 1
ATOM 758 N N . ASN A 1 93 ? 11.039 -8.539 3.682 1 94.75 93 ASN A N 1
ATOM 759 C CA . ASN A 1 93 ? 10.062 -9.375 4.371 1 94.75 93 ASN A CA 1
ATOM 760 C C . ASN A 1 93 ? 8.867 -8.555 4.859 1 94.75 93 ASN A C 1
ATOM 762 O O . ASN A 1 93 ? 9.039 -7.43 5.332 1 94.75 93 ASN A O 1
ATOM 766 N N . TYR A 1 94 ? 7.738 -9.078 4.629 1 97.88 94 TYR A N 1
ATOM 767 C CA . TYR A 1 94 ? 6.504 -8.469 5.121 1 97.88 94 TYR A CA 1
ATOM 768 C C . TYR A 1 94 ? 5.742 -9.438 6.02 1 97.88 94 TYR A C 1
ATOM 770 O O . TYR A 1 94 ? 5.664 -10.633 5.73 1 97.88 94 TYR A O 1
ATOM 778 N N . SER A 1 95 ? 5.23 -8.898 7.125 1 97.94 95 SER A N 1
ATOM 779 C CA . SER A 1 95 ? 4.336 -9.703 7.953 1 97.94 95 SER A CA 1
ATOM 780 C C . SER A 1 95 ? 2.99 -9.914 7.266 1 97.94 95 SER A C 1
ATOM 782 O O . SER A 1 95 ? 2.682 -9.25 6.273 1 97.94 95 SER A O 1
ATOM 784 N N . ILE A 1 96 ? 2.215 -10.867 7.785 1 98.38 96 ILE A N 1
ATOM 785 C CA . ILE A 1 96 ? 0.876 -11.125 7.262 1 98.38 96 ILE A CA 1
ATOM 786 C C . ILE A 1 96 ? 0.044 -9.844 7.328 1 98.38 96 ILE A C 1
ATOM 788 O O . ILE A 1 96 ? -0.673 -9.516 6.383 1 98.38 96 ILE A O 1
ATOM 792 N N . GLU A 1 97 ? 0.162 -9.078 8.422 1 97.94 97 GLU A N 1
ATOM 793 C CA . GLU A 1 97 ? -0.582 -7.832 8.578 1 97.94 97 GLU A CA 1
ATOM 794 C C . GLU A 1 97 ? -0.18 -6.812 7.512 1 97.94 97 GLU A C 1
ATOM 796 O O . GLU A 1 97 ? -1.029 -6.098 6.977 1 97.94 97 GLU A O 1
ATOM 801 N N . GLN A 1 98 ? 1.088 -6.758 7.277 1 98.38 98 GLN A N 1
ATOM 802 C CA . GLN A 1 98 ? 1.581 -5.852 6.246 1 98.38 98 GLN A CA 1
ATOM 803 C C . GLN A 1 98 ? 1.065 -6.254 4.867 1 98.38 98 GLN A C 1
ATOM 805 O O . GLN A 1 98 ? 0.623 -5.402 4.094 1 98.38 98 GLN A O 1
ATOM 810 N N . MET A 1 99 ? 1.111 -7.547 4.566 1 98.75 99 MET A N 1
ATOM 811 C CA . MET A 1 99 ? 0.619 -8.031 3.279 1 98.75 99 MET A CA 1
ATOM 812 C C . MET A 1 99 ? -0.874 -7.754 3.129 1 98.75 99 MET A C 1
ATOM 814 O O . MET A 1 99 ? -1.332 -7.359 2.057 1 98.75 99 MET A O 1
ATOM 818 N N . GLU A 1 100 ? -1.626 -7.949 4.223 1 98.38 100 GLU A N 1
ATOM 819 C CA . GLU A 1 100 ? -3.055 -7.656 4.203 1 98.38 100 GLU A CA 1
ATOM 820 C C . GLU A 1 100 ? -3.314 -6.195 3.844 1 98.38 100 GLU A C 1
ATOM 822 O O . GLU A 1 100 ? -4.191 -5.895 3.033 1 98.38 100 GLU A O 1
ATOM 827 N N . ALA A 1 101 ? -2.533 -5.328 4.434 1 98 101 ALA A N 1
ATOM 828 C CA . ALA A 1 101 ? -2.713 -3.904 4.164 1 98 101 ALA A CA 1
ATOM 829 C C . ALA A 1 101 ? -2.373 -3.572 2.713 1 98 101 ALA A C 1
ATOM 831 O O . ALA A 1 101 ? -3.094 -2.814 2.059 1 98 101 ALA A O 1
ATOM 832 N N . LEU A 1 102 ? -1.33 -4.152 2.17 1 98.12 102 LEU A N 1
ATOM 833 C CA . LEU A 1 102 ? -0.847 -3.855 0.826 1 98.12 102 LEU A CA 1
ATOM 834 C C . LEU A 1 102 ? -1.812 -4.391 -0.227 1 98.12 102 LEU A C 1
ATOM 836 O O . LEU A 1 102 ? -1.919 -3.828 -1.319 1 98.12 102 LEU A O 1
ATOM 840 N N . LEU A 1 103 ? -2.557 -5.426 0.112 1 98.38 103 LEU A N 1
ATOM 841 C CA . LEU A 1 103 ? -3.402 -6.086 -0.875 1 98.38 103 LEU A CA 1
ATOM 842 C C . LEU A 1 103 ? -4.867 -5.699 -0.685 1 98.38 103 LEU A C 1
ATOM 844 O O . LEU A 1 103 ? -5.73 -6.141 -1.443 1 98.38 103 LEU A O 1
ATOM 848 N N . GLU A 1 104 ? -5.121 -4.832 0.308 1 97.25 104 GLU A N 1
ATOM 849 C CA . GLU A 1 104 ? -6.488 -4.469 0.666 1 97.25 104 GLU A CA 1
ATOM 850 C C . GLU A 1 104 ? -7.234 -3.877 -0.528 1 97.25 104 GLU A C 1
ATOM 852 O O . GLU A 1 104 ? -8.445 -4.047 -0.655 1 97.25 104 GLU A O 1
ATOM 857 N N . PHE A 1 105 ? -6.543 -3.26 -1.47 1 96.5 105 PHE A N 1
ATOM 858 C CA . PHE A 1 105 ? -7.184 -2.602 -2.602 1 96.5 105 PHE A CA 1
ATOM 859 C C . PHE A 1 105 ? -8.008 -3.596 -3.412 1 96.5 105 PHE A C 1
ATOM 861 O O . PHE A 1 105 ? -9.008 -3.225 -4.027 1 96.5 105 PHE A O 1
ATOM 868 N N . GLN A 1 106 ? -7.641 -4.828 -3.432 1 96.5 106 GLN A N 1
ATOM 869 C CA . GLN A 1 106 ? -8.344 -5.844 -4.203 1 96.5 106 GLN A CA 1
ATOM 870 C C . GLN A 1 106 ? -8.953 -6.91 -3.293 1 96.5 106 GLN A C 1
ATOM 872 O O . GLN A 1 106 ? -10.109 -7.285 -3.453 1 96.5 106 GLN A O 1
ATOM 877 N N . GLU A 1 107 ? -8.273 -7.336 -2.268 1 97.19 107 GLU A N 1
ATOM 878 C CA . GLU A 1 107 ? -8.664 -8.508 -1.493 1 97.19 107 GLU A CA 1
ATOM 879 C C . GLU A 1 107 ? -9.805 -8.18 -0.534 1 97.19 107 GLU A C 1
ATOM 881 O O . GLU A 1 107 ? -10.445 -9.086 0.011 1 97.19 107 GLU A O 1
ATOM 886 N N . ARG A 1 108 ? -10.117 -6.867 -0.368 1 94.81 108 ARG A N 1
ATOM 887 C CA . ARG A 1 108 ? -11.227 -6.469 0.486 1 94.81 108 ARG A CA 1
ATOM 888 C C . ARG A 1 108 ? -12.555 -6.965 -0.079 1 94.81 108 ARG A C 1
ATOM 890 O O . ARG A 1 108 ? -13.562 -6.992 0.627 1 94.81 108 ARG A O 1
ATOM 897 N N . PHE A 1 109 ? -12.562 -7.395 -1.369 1 95.5 109 PHE A N 1
ATOM 898 C CA . PHE A 1 109 ? -13.797 -7.836 -2.014 1 95.5 109 PHE A CA 1
ATOM 899 C C . PHE A 1 109 ? -13.969 -9.344 -1.875 1 95.5 109 PHE A C 1
ATOM 901 O O . PHE A 1 109 ? -14.977 -9.898 -2.316 1 95.5 109 PHE A O 1
ATOM 908 N N . PHE A 1 110 ? -12.984 -10.008 -1.257 1 96.5 110 PHE A N 1
ATOM 909 C CA . PHE A 1 110 ? -13 -11.461 -1.148 1 96.5 110 PHE A CA 1
ATOM 910 C C . PHE A 1 110 ? -12.789 -11.906 0.296 1 96.5 110 PHE A C 1
ATOM 912 O O . PHE A 1 110 ? -12.109 -11.227 1.063 1 96.5 110 PHE A O 1
ATOM 919 N N . LYS A 1 111 ? -13.508 -13.031 0.673 1 97 111 LYS A N 1
ATOM 920 C CA . LYS A 1 111 ? -13.078 -13.734 1.88 1 97 111 LYS A CA 1
ATOM 921 C C . LYS A 1 111 ? -11.789 -14.516 1.635 1 97 111 LYS A C 1
ATOM 923 O O . LYS A 1 111 ? -11.719 -15.328 0.712 1 97 111 LYS A O 1
ATOM 928 N N . HIS A 1 112 ? -10.773 -14.156 2.418 1 97 112 HIS A N 1
ATOM 929 C CA . HIS A 1 112 ? -9.484 -14.781 2.123 1 97 112 HIS A CA 1
ATOM 930 C C . HIS A 1 112 ? -8.648 -14.945 3.387 1 97 112 HIS A C 1
ATOM 932 O O . HIS A 1 112 ? -8.984 -14.391 4.434 1 97 112 HIS A O 1
ATOM 938 N N . LYS A 1 113 ? -7.688 -15.781 3.256 1 96.56 113 LYS A N 1
ATOM 939 C CA . LYS A 1 113 ? -6.629 -15.938 4.246 1 96.56 113 LYS A CA 1
ATOM 940 C C . LYS A 1 113 ? -5.254 -15.922 3.586 1 96.56 113 LYS A C 1
ATOM 942 O O . LYS A 1 113 ? -5.082 -16.438 2.482 1 96.56 113 LYS A O 1
ATOM 947 N N . ILE A 1 114 ? -4.316 -15.305 4.246 1 98.12 114 ILE A N 1
ATOM 948 C CA . ILE A 1 114 ? -2.934 -15.352 3.777 1 98.12 114 ILE A CA 1
ATOM 949 C C . ILE A 1 114 ? -2.168 -16.438 4.527 1 98.12 114 ILE A C 1
ATOM 951 O O . ILE A 1 114 ? -2.162 -16.469 5.762 1 98.12 114 ILE A O 1
ATOM 955 N N . ILE A 1 115 ? -1.568 -17.281 3.797 1 96.75 115 ILE A N 1
ATOM 956 C CA . ILE A 1 115 ? -0.839 -18.406 4.363 1 96.75 115 ILE A CA 1
ATOM 957 C C . ILE A 1 115 ? 0.654 -18.25 4.086 1 96.75 115 ILE A C 1
ATOM 959 O O . ILE A 1 115 ? 1.057 -17.984 2.953 1 96.75 115 ILE A O 1
ATOM 963 N N . THR A 1 116 ? 1.389 -18.344 5.156 1 95.94 116 THR A N 1
ATOM 964 C CA . THR A 1 116 ? 2.842 -18.312 5.027 1 95.94 116 THR A CA 1
ATOM 965 C C . THR A 1 116 ? 3.455 -19.656 5.379 1 95.94 116 THR A C 1
ATOM 967 O O . THR A 1 116 ? 2.76 -20.562 5.863 1 95.94 116 THR A O 1
ATOM 970 N N . GLU A 1 117 ? 4.695 -19.906 5.082 1 83.12 117 GLU A N 1
ATOM 971 C CA . GLU A 1 117 ? 5.336 -21.172 5.457 1 83.12 117 GLU A CA 1
ATOM 972 C C . GLU A 1 117 ? 5.434 -21.312 6.973 1 83.12 117 GLU A C 1
ATOM 974 O O . GLU A 1 117 ? 5.488 -20.312 7.691 1 83.12 117 GLU A O 1
ATOM 979 N N . MET B 1 1 ? 14.625 17.234 16.094 1 44.81 1 MET B N 1
ATOM 980 C CA . MET B 1 1 ? 13.625 16.484 15.344 1 44.81 1 MET B CA 1
ATOM 981 C C . MET B 1 1 ? 12.258 16.578 16.016 1 44.81 1 MET B C 1
ATOM 983 O O . MET B 1 1 ? 11.242 16.766 15.352 1 44.81 1 MET B O 1
ATOM 987 N N . LEU B 1 2 ? 12.461 16.234 17.422 1 53.34 2 LEU B N 1
ATOM 988 C CA . LEU B 1 2 ? 11.281 16.188 18.297 1 53.34 2 LEU B CA 1
ATOM 989 C C . LEU B 1 2 ? 10.719 17.594 18.516 1 53.34 2 LEU B C 1
ATOM 991 O O . LEU B 1 2 ? 9.758 17.766 19.266 1 53.34 2 LEU B O 1
ATOM 995 N N . LYS B 1 3 ? 11.406 18.594 17.891 1 59.03 3 LYS B N 1
ATOM 996 C CA . LYS B 1 3 ? 10.898 19.938 18.109 1 59.03 3 LYS B CA 1
ATOM 997 C C . LYS B 1 3 ? 9.578 20.156 17.359 1 59.03 3 LYS B C 1
ATOM 999 O O . LYS B 1 3 ? 9.422 19.734 16.219 1 59.03 3 LYS B O 1
ATOM 1004 N N . ASP B 1 4 ? 8.641 20.406 18 1 77.38 4 ASP B N 1
ATOM 1005 C CA . ASP B 1 4 ? 7.32 20.906 17.609 1 77.38 4 ASP B CA 1
ATOM 1006 C C . ASP B 1 4 ? 6.359 19.75 17.344 1 77.38 4 ASP B C 1
ATOM 1008 O O . ASP B 1 4 ? 5.332 19.922 16.688 1 77.38 4 ASP B O 1
ATOM 1012 N N . ILE B 1 5 ? 6.812 18.547 17.859 1 85.12 5 ILE B N 1
ATOM 1013 C CA . ILE B 1 5 ? 5.941 17.391 17.688 1 85.12 5 ILE B CA 1
ATOM 1014 C C . ILE B 1 5 ? 4.621 17.625 18.422 1 85.12 5 ILE B C 1
ATOM 1016 O O . ILE B 1 5 ? 3.596 17.031 18.078 1 85.12 5 ILE B O 1
ATOM 1020 N N . GLU B 1 6 ? 4.695 18.5 19.391 1 86.62 6 GLU B N 1
ATOM 1021 C CA . GLU B 1 6 ? 3.486 18.797 20.156 1 86.62 6 GLU B CA 1
ATOM 1022 C C . GLU B 1 6 ? 2.396 19.375 19.25 1 86.62 6 GLU B C 1
ATOM 1024 O O . GLU B 1 6 ? 1.214 19.078 19.438 1 86.62 6 GLU B O 1
ATOM 1029 N N . LYS B 1 7 ? 2.826 20.219 18.328 1 89 7 LYS B N 1
ATOM 1030 C CA . LYS B 1 7 ? 1.881 20.812 17.391 1 89 7 LYS B CA 1
ATOM 1031 C C . LYS B 1 7 ? 1.182 19.734 16.562 1 89 7 LYS B C 1
ATOM 1033 O O . LYS B 1 7 ? 0.001 19.859 16.234 1 89 7 LYS B O 1
ATOM 1038 N N . TYR B 1 8 ? 1.836 18.656 16.25 1 94.12 8 TYR B N 1
ATOM 1039 C CA . TYR B 1 8 ? 1.274 17.562 15.477 1 94.12 8 TYR B CA 1
ATOM 1040 C C . TYR B 1 8 ? 0.408 16.656 16.344 1 94.12 8 TYR B C 1
ATOM 1042 O O . TYR B 1 8 ? -0.633 16.172 15.898 1 94.12 8 TYR B O 1
ATOM 1050 N N . LYS B 1 9 ? 0.786 16.484 17.578 1 94.56 9 LYS B N 1
ATOM 1051 C CA . LYS B 1 9 ? 0.047 15.641 18.5 1 94.56 9 LYS B CA 1
ATOM 1052 C C . LYS B 1 9 ? -1.36 16.172 18.75 1 94.56 9 LYS B C 1
ATOM 1054 O O . LYS B 1 9 ? -2.287 15.414 19.031 1 94.56 9 LYS B O 1
ATOM 1059 N N . TYR B 1 10 ? -1.479 17.453 18.578 1 95.12 10 TYR B N 1
ATOM 1060 C CA . TYR B 1 10 ? -2.775 18.109 18.703 1 95.12 10 TYR B CA 1
ATOM 1061 C C . TYR B 1 10 ? -3.814 17.453 17.797 1 95.12 10 TYR B C 1
ATOM 1063 O O . TYR B 1 10 ? -4.992 17.375 18.156 1 95.12 10 TYR B O 1
ATOM 1071 N N . TYR B 1 11 ? -3.426 16.938 16.719 1 96.69 11 TYR B N 1
ATOM 1072 C CA . TYR B 1 11 ? -4.352 16.438 15.703 1 96.69 11 TYR B CA 1
ATOM 1073 C C . TYR B 1 11 ? -4.703 14.977 15.945 1 96.69 11 TYR B C 1
ATOM 1075 O O . TYR B 1 11 ? -5.66 14.461 15.359 1 96.69 11 TYR B O 1
ATOM 1083 N N . LEU B 1 12 ? -3.994 14.273 16.797 1 97.19 12 LEU B N 1
ATOM 1084 C CA . LEU B 1 12 ? -4.242 12.859 17.031 1 97.19 12 LEU B CA 1
ATOM 1085 C C . LEU B 1 12 ? -5.664 12.625 17.531 1 97.19 12 LEU B C 1
ATOM 1087 O O . LEU B 1 12 ? -6.133 13.336 18.422 1 97.19 12 LEU B O 1
ATOM 1091 N N . ASP B 1 13 ? -6.375 11.727 16.891 1 97.06 13 ASP B N 1
ATOM 1092 C CA . ASP B 1 13 ? -7.723 11.266 17.203 1 97.06 13 ASP B CA 1
ATOM 1093 C C . ASP B 1 13 ? -8.758 12.344 16.875 1 97.06 13 ASP B C 1
ATOM 1095 O O . ASP B 1 13 ? -9.914 12.25 17.297 1 97.06 13 ASP B O 1
ATOM 1099 N N . LYS B 1 14 ? -8.383 13.406 16.234 1 96.81 14 LYS B N 1
ATOM 1100 C CA . LYS B 1 14 ? -9.32 14.43 15.789 1 96.81 14 LYS B CA 1
ATOM 1101 C C . LYS B 1 14 ? -9.711 14.227 14.328 1 96.81 14 LYS B C 1
ATOM 1103 O O . LYS B 1 14 ? -8.914 13.727 13.531 1 96.81 14 LYS B O 1
ATOM 1108 N N . GLU B 1 15 ? -10.938 14.578 14.062 1 97.88 15 GLU B N 1
ATOM 1109 C CA . GLU B 1 15 ? -11.383 14.641 12.672 1 97.88 15 GLU B CA 1
ATOM 1110 C C . GLU B 1 15 ? -10.781 15.852 11.953 1 97.88 15 GLU B C 1
ATOM 1112 O O . GLU B 1 15 ? -10.789 16.969 12.484 1 97.88 15 GLU B O 1
ATOM 1117 N N . VAL B 1 16 ? -10.164 15.625 10.828 1 97.62 16 VAL B N 1
ATOM 1118 C CA . VAL B 1 16 ? -9.547 16.703 10.078 1 97.62 16 VAL B CA 1
ATOM 1119 C C . VAL B 1 16 ? -9.969 16.625 8.617 1 97.62 16 VAL B C 1
ATOM 1121 O O . VAL B 1 16 ? -10.359 15.562 8.133 1 97.62 16 VAL B O 1
ATOM 1124 N N . SER B 1 17 ? -9.969 17.734 7.988 1 98.38 17 SER B N 1
ATOM 1125 C CA . SER B 1 17 ? -10.195 17.828 6.547 1 98.38 17 SER B CA 1
ATOM 1126 C C . SER B 1 17 ? -8.875 17.953 5.793 1 98.38 17 SER B C 1
ATOM 1128 O O . SER B 1 17 ? -8.047 18.797 6.117 1 98.38 17 SER B O 1
ATOM 1130 N N . VAL B 1 18 ? -8.68 17.094 4.844 1 98.75 18 VAL B N 1
ATOM 1131 C CA . VAL B 1 18 ? -7.469 17.094 4.023 1 98.75 18 VAL B CA 1
ATOM 1132 C C . VAL B 1 18 ? -7.809 17.531 2.604 1 98.75 18 VAL B C 1
ATOM 1134 O O . VAL B 1 18 ? -8.773 17.047 2.006 1 98.75 18 VAL B O 1
ATOM 1137 N N . LYS B 1 19 ? -7.133 18.5 2.096 1 98.81 19 LYS B N 1
ATOM 1138 C CA . LYS B 1 19 ? -7.148 18.797 0.666 1 98.81 19 LYS B CA 1
ATOM 1139 C C . LYS B 1 19 ? -6.086 18 -0.074 1 98.81 19 LYS B C 1
ATOM 1141 O O . LYS B 1 19 ? -4.922 17.984 0.332 1 98.81 19 LYS B O 1
ATOM 1146 N N . VAL B 1 20 ? -6.504 17.312 -1.154 1 98.75 20 VAL B N 1
ATOM 1147 C CA . VAL B 1 20 ? -5.598 16.406 -1.855 1 98.75 20 VAL B CA 1
ATOM 1148 C C . VAL B 1 20 ? -4.969 17.141 -3.045 1 98.75 20 VAL B C 1
ATOM 1150 O O . VAL B 1 20 ? -5.676 17.703 -3.873 1 98.75 20 VAL B O 1
ATOM 1153 N N . ASP B 1 21 ? -3.66 17.125 -3.117 1 98.06 21 ASP B N 1
ATOM 1154 C CA . ASP B 1 21 ? -2.988 17.719 -4.262 1 98.06 21 ASP B CA 1
ATOM 1155 C C . ASP B 1 21 ? -2.123 16.703 -4.996 1 98.06 21 ASP B C 1
ATOM 1157 O O . ASP B 1 21 ? -1.575 17 -6.062 1 98.06 21 ASP B O 1
ATOM 1161 N N . ARG B 1 22 ? -1.909 15.516 -4.496 1 98.06 22 ARG B N 1
ATOM 1162 C CA . ARG B 1 22 ? -1.297 14.352 -5.137 1 98.06 22 ARG B CA 1
ATOM 1163 C C . ARG B 1 22 ? -2.189 13.125 -5.016 1 98.06 22 ARG B C 1
ATOM 1165 O O . ARG B 1 22 ? -2.152 12.422 -4 1 98.06 22 ARG B O 1
ATOM 1172 N N . LYS B 1 23 ? -2.879 12.852 -5.973 1 97.19 23 LYS B N 1
ATOM 1173 C CA . LYS B 1 23 ? -3.891 11.797 -5.926 1 97.19 23 LYS B CA 1
ATOM 1174 C C . LYS B 1 23 ? -3.252 10.414 -6.016 1 97.19 23 LYS B C 1
ATOM 1176 O O . LYS B 1 23 ? -2.178 10.258 -6.602 1 97.19 23 LYS B O 1
ATOM 1181 N N . LEU B 1 24 ? -3.939 9.453 -5.484 1 96.88 24 LEU B N 1
ATOM 1182 C CA . LEU B 1 24 ? -3.541 8.055 -5.621 1 96.88 24 LEU B CA 1
ATOM 1183 C C . LEU B 1 24 ? -3.238 7.715 -7.074 1 96.88 24 LEU B C 1
ATOM 1185 O O . LEU B 1 24 ? -4.035 8.016 -7.965 1 96.88 24 LEU B O 1
ATOM 1189 N N . GLY B 1 25 ? -2.01 7.133 -7.32 1 94.25 25 GLY B N 1
ATOM 1190 C CA . GLY B 1 25 ? -1.651 6.703 -8.664 1 94.25 25 GLY B CA 1
ATOM 1191 C C . GLY B 1 25 ? -0.866 7.746 -9.438 1 94.25 25 GLY B C 1
ATOM 1192 O O . GLY B 1 25 ? -0.348 7.465 -10.516 1 94.25 25 GLY B O 1
ATOM 1193 N N . GLU B 1 26 ? -0.792 8.945 -8.938 1 94.81 26 GLU B N 1
ATOM 1194 C CA . GLU B 1 26 ? -0.075 10.008 -9.641 1 94.81 26 GLU B CA 1
ATOM 1195 C C . GLU B 1 26 ? 1.431 9.891 -9.422 1 94.81 26 GLU B C 1
ATOM 1197 O O . GLU B 1 26 ? 1.881 9.492 -8.344 1 94.81 26 GLU B O 1
ATOM 1202 N N . LYS B 1 27 ? 2.137 10.289 -10.453 1 92.38 27 LYS B N 1
ATOM 1203 C CA . LYS B 1 27 ? 3.592 10.359 -10.344 1 92.38 27 LYS B CA 1
ATOM 1204 C C . LYS B 1 27 ? 4.023 11.578 -9.539 1 92.38 27 LYS B C 1
ATOM 1206 O O . LYS B 1 27 ? 3.443 12.656 -9.672 1 92.38 27 LYS B O 1
ATOM 1211 N N . HIS B 1 28 ? 5.023 11.32 -8.742 1 92.5 28 HIS B N 1
ATOM 1212 C CA . HIS B 1 28 ? 5.609 12.477 -8.07 1 92.5 28 HIS B CA 1
ATOM 1213 C C . HIS B 1 28 ? 6.215 13.445 -9.078 1 92.5 28 HIS B C 1
ATOM 1215 O O . HIS B 1 28 ? 6.852 13.023 -10.047 1 92.5 28 HIS B O 1
ATOM 1221 N N . PRO B 1 29 ? 6.031 14.75 -8.859 1 89.69 29 PRO B N 1
ATOM 1222 C CA . PRO B 1 29 ? 6.469 15.727 -9.859 1 89.69 29 PRO B CA 1
ATOM 1223 C C . PRO B 1 29 ? 7.988 15.773 -10.016 1 89.69 29 PRO B C 1
ATOM 1225 O O . PRO B 1 29 ? 8.492 16 -11.117 1 89.69 29 PRO B O 1
ATOM 1228 N N . ASN B 1 30 ? 8.711 15.477 -8.898 1 90.62 30 ASN B N 1
ATOM 1229 C CA . ASN B 1 30 ? 10.148 15.727 -8.914 1 90.62 30 ASN B CA 1
ATOM 1230 C C . ASN B 1 30 ? 10.945 14.445 -8.703 1 90.62 30 ASN B C 1
ATOM 1232 O O . ASN B 1 30 ? 12.164 14.422 -8.891 1 90.62 30 ASN B O 1
ATOM 1236 N N . PHE B 1 31 ? 10.336 13.43 -8.195 1 89.56 31 PHE B N 1
ATOM 1237 C CA . PHE B 1 31 ? 11.016 12.172 -7.914 1 89.56 31 PHE B CA 1
ATOM 1238 C C . PHE B 1 31 ? 10.359 11.016 -8.656 1 89.56 31 PHE B C 1
ATOM 1240 O O . PHE B 1 31 ? 9.195 11.109 -9.047 1 89.56 31 PHE B O 1
ATOM 1247 N N . ASP B 1 32 ? 11.133 10 -8.852 1 86.5 32 ASP B N 1
ATOM 1248 C CA . ASP B 1 32 ? 10.68 8.883 -9.664 1 86.5 32 ASP B CA 1
ATOM 1249 C C . ASP B 1 32 ? 9.922 7.859 -8.828 1 86.5 32 ASP B C 1
ATOM 1251 O O . ASP B 1 32 ? 10.359 6.715 -8.688 1 86.5 32 ASP B O 1
ATOM 1255 N N . PHE B 1 33 ? 8.75 8.234 -8.312 1 90.94 33 PHE B N 1
ATOM 1256 C CA . PHE B 1 33 ? 7.867 7.27 -7.672 1 90.94 33 PHE B CA 1
ATOM 1257 C C . PHE B 1 33 ? 6.406 7.664 -7.848 1 90.94 33 PHE B C 1
ATOM 1259 O O . PHE B 1 33 ? 6.105 8.797 -8.242 1 90.94 33 PHE B O 1
ATOM 1266 N N . ILE B 1 34 ? 5.531 6.785 -7.723 1 93.44 34 ILE B N 1
ATOM 1267 C CA . ILE B 1 34 ? 4.082 6.926 -7.801 1 93.44 34 ILE B CA 1
ATOM 1268 C C . ILE B 1 34 ? 3.49 6.965 -6.391 1 93.44 34 ILE B C 1
ATOM 1270 O O . ILE B 1 34 ? 3.924 6.223 -5.508 1 93.44 34 ILE B O 1
ATOM 1274 N N . TYR B 1 35 ? 2.525 7.867 -6.191 1 96.62 35 TYR B N 1
ATOM 1275 C CA . TYR B 1 35 ? 1.806 7.883 -4.922 1 96.62 35 TYR B CA 1
ATOM 1276 C C . TYR B 1 35 ? 0.881 6.676 -4.805 1 96.62 35 TYR B C 1
ATOM 1278 O O . TYR B 1 35 ? -0.067 6.535 -5.582 1 96.62 35 TYR B O 1
ATOM 1286 N N . LEU B 1 36 ? 1.097 5.867 -3.748 1 96.62 36 LEU B N 1
ATOM 1287 C CA . LEU B 1 36 ? 0.297 4.66 -3.564 1 96.62 36 LEU B CA 1
ATOM 1288 C C . LEU B 1 36 ? -0.859 4.918 -2.604 1 96.62 36 LEU B C 1
ATOM 1290 O O . LEU B 1 36 ? -1.625 4.004 -2.291 1 96.62 36 LEU B O 1
ATOM 1294 N N . VAL B 1 37 ? -0.925 6.113 -2.092 1 97.81 37 VAL B N 1
ATOM 1295 C CA . VAL B 1 37 ? -2.051 6.621 -1.312 1 97.81 37 VAL B CA 1
ATOM 1296 C C . VAL B 1 37 ? -2.363 8.055 -1.726 1 97.81 37 VAL B C 1
ATOM 1298 O O . VAL B 1 37 ? -1.528 8.727 -2.334 1 97.81 37 VAL B O 1
ATOM 1301 N N . ASN B 1 38 ? -3.584 8.461 -1.474 1 98.31 38 ASN B N 1
ATOM 1302 C CA . ASN B 1 38 ? -3.854 9.891 -1.608 1 98.31 38 ASN B CA 1
ATOM 1303 C C . ASN B 1 38 ? -3.027 10.711 -0.623 1 98.31 38 ASN B C 1
ATOM 1305 O O . ASN B 1 38 ? -2.832 10.305 0.523 1 98.31 38 ASN B O 1
ATOM 1309 N N . TYR B 1 39 ? -2.561 11.797 -1.136 1 98.62 39 TYR B N 1
ATOM 1310 C CA . TYR B 1 39 ? -1.645 12.648 -0.392 1 98.62 39 TYR B CA 1
ATOM 1311 C C . TYR B 1 39 ? -2.039 14.117 -0.526 1 98.62 39 TYR B C 1
ATOM 1313 O O . TYR B 1 39 ? -2.438 14.562 -1.605 1 98.62 39 TYR B O 1
ATOM 1321 N N . GLY B 1 40 ? -1.997 14.805 0.613 1 98.5 40 GLY B N 1
ATOM 1322 C CA . GLY B 1 40 ? -2.387 16.203 0.59 1 98.5 40 GLY B CA 1
ATOM 1323 C C . GLY B 1 40 ? -1.931 16.969 1.817 1 98.5 40 GLY B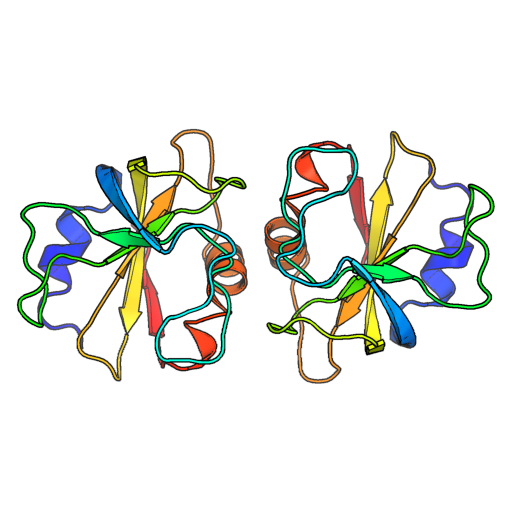 C 1
ATOM 1324 O O . GLY B 1 40 ? -0.817 16.766 2.305 1 98.5 40 GLY B O 1
ATOM 1325 N N . TYR B 1 41 ? -2.715 17.938 2.176 1 98.38 41 TYR B N 1
ATOM 1326 C CA . TYR B 1 41 ? -2.346 18.812 3.281 1 98.38 41 TYR B CA 1
ATOM 1327 C C . TYR B 1 41 ? -3.578 19.266 4.059 1 98.38 41 TYR B C 1
ATOM 1329 O O . TYR B 1 41 ? -4.703 19.156 3.564 1 98.38 41 TYR B O 1
ATOM 1337 N N . ILE B 1 42 ? -3.346 19.656 5.301 1 97.81 42 ILE B N 1
ATOM 1338 C CA . ILE B 1 42 ? -4.383 20.25 6.133 1 97.81 42 ILE B CA 1
ATOM 1339 C C . ILE B 1 42 ? -4.406 21.766 5.922 1 97.81 42 ILE B C 1
ATOM 1341 O O . ILE B 1 42 ? -3.479 22.469 6.328 1 97.81 42 ILE B O 1
ATOM 1345 N N . PRO B 1 43 ? -5.555 22.281 5.406 1 96.81 43 PRO B N 1
ATOM 1346 C CA . PRO B 1 43 ? -5.586 23.719 5.129 1 96.81 43 PRO B CA 1
ATOM 1347 C C . PRO B 1 43 ? -5.449 24.562 6.391 1 96.81 43 PRO B C 1
ATOM 1349 O O . PRO B 1 43 ? -5.895 24.156 7.465 1 96.81 43 PRO B O 1
ATOM 1352 N N . ASN B 1 44 ? -4.844 25.766 6.262 1 93.31 44 ASN B N 1
ATOM 1353 C CA . ASN B 1 44 ? -4.758 26.812 7.285 1 93.31 44 ASN B CA 1
ATOM 1354 C C . ASN B 1 44 ? -3.916 26.344 8.477 1 93.31 44 ASN B C 1
ATOM 1356 O O . ASN B 1 44 ? -4.223 26.688 9.617 1 93.31 44 ASN B O 1
ATOM 1360 N N . THR B 1 45 ? -3.043 25.422 8.297 1 92.81 45 THR B N 1
ATOM 1361 C CA . THR B 1 45 ? -2.059 25.031 9.305 1 92.81 45 THR B CA 1
ATOM 1362 C C . THR B 1 45 ? -0.672 25.547 8.93 1 92.81 45 THR B C 1
ATOM 1364 O O . THR B 1 45 ? -0.487 26.125 7.848 1 92.81 45 THR B O 1
ATOM 1367 N N . LEU B 1 46 ? 0.199 25.422 9.836 1 84.69 46 LEU B N 1
ATOM 1368 C CA . LEU B 1 46 ? 1.587 25.812 9.594 1 84.69 46 LEU B CA 1
ATOM 1369 C C . LEU B 1 46 ? 2.541 24.75 10.125 1 84.69 46 LEU B C 1
ATOM 1371 O O . LEU B 1 46 ? 2.494 24.406 11.305 1 84.69 46 LEU B O 1
ATOM 1375 N N . SER B 1 47 ? 3.41 24.219 9.219 1 86.44 47 SER B N 1
ATOM 1376 C CA . SER B 1 47 ? 4.41 23.234 9.594 1 86.44 47 SER B CA 1
ATOM 1377 C C . SER B 1 47 ? 5.742 23.891 9.945 1 86.44 47 SER B C 1
ATOM 1379 O O . SER B 1 47 ? 5.836 25.109 10.008 1 86.44 47 SER B O 1
ATOM 1381 N N . GLU B 1 48 ? 6.73 23.047 10.25 1 81.19 48 GLU B N 1
ATOM 1382 C CA . GLU B 1 48 ? 8.055 23.531 10.633 1 81.19 48 GLU B CA 1
ATOM 1383 C C . GLU B 1 48 ? 8.75 24.219 9.469 1 81.19 48 GLU B C 1
ATOM 1385 O O . GLU B 1 48 ? 9.562 25.125 9.68 1 81.19 48 GLU B O 1
ATOM 1390 N N . ASP B 1 49 ? 8.367 23.891 8.273 1 81.31 49 ASP B N 1
ATOM 1391 C CA . ASP B 1 49 ? 9.008 24.5 7.121 1 81.31 49 ASP B CA 1
ATOM 1392 C C . ASP B 1 49 ? 8.188 25.688 6.598 1 81.31 49 ASP B C 1
ATOM 1394 O O . ASP B 1 49 ? 8.484 26.219 5.531 1 81.31 49 ASP B O 1
ATOM 1398 N N . GLY B 1 50 ? 7.203 26.016 7.246 1 83.5 50 GLY B N 1
ATOM 1399 C CA . GLY B 1 50 ? 6.41 27.188 6.918 1 83.5 50 GLY B CA 1
ATOM 1400 C C . GLY B 1 50 ? 5.293 26.891 5.934 1 83.5 50 GLY B C 1
ATOM 1401 O O . GLY B 1 50 ? 4.652 27.812 5.422 1 83.5 50 GLY B O 1
ATOM 1402 N N . GLU B 1 51 ? 5.078 25.609 5.664 1 90 51 GLU B N 1
ATOM 1403 C CA . GLU B 1 51 ? 4.016 25.188 4.758 1 90 51 GLU B CA 1
ATOM 1404 C C . GLU B 1 51 ? 2.881 24.5 5.516 1 90 51 GLU B C 1
ATOM 1406 O O . GLU B 1 51 ? 2.959 24.328 6.734 1 90 51 GLU B O 1
ATOM 1411 N N . GLU B 1 52 ? 1.812 24.281 4.816 1 95 52 GLU B N 1
ATOM 1412 C CA . GLU B 1 52 ? 0.747 23.516 5.445 1 95 52 GLU B CA 1
ATOM 1413 C C . GLU B 1 52 ? 1.226 22.109 5.812 1 95 52 GLU B C 1
ATOM 1415 O O . GLU B 1 52 ? 2.172 21.594 5.215 1 95 52 GLU B O 1
ATOM 1420 N N . ILE B 1 53 ? 0.627 21.547 6.828 1 96.06 53 ILE B N 1
ATOM 1421 C CA . ILE B 1 53 ? 1.001 20.219 7.301 1 96.06 53 ILE B CA 1
ATOM 1422 C C . ILE B 1 53 ? 0.567 19.172 6.285 1 96.06 53 ILE B C 1
ATOM 1424 O O . ILE B 1 53 ? -0.607 19.094 5.918 1 96.06 53 ILE B O 1
ATOM 1428 N N . ASP B 1 54 ? 1.477 18.328 5.879 1 97.62 54 ASP B N 1
ATOM 1429 C CA . ASP B 1 54 ? 1.213 17.266 4.914 1 97.62 54 ASP B CA 1
ATOM 1430 C C . ASP B 1 54 ? 0.527 16.078 5.582 1 97.62 54 ASP B C 1
ATOM 1432 O O . ASP B 1 54 ? 0.764 15.797 6.758 1 97.62 54 ASP B O 1
ATOM 1436 N N . ALA B 1 55 ? -0.267 15.391 4.762 1 98.56 55 ALA B N 1
ATOM 1437 C CA . ALA B 1 55 ? -1.015 14.258 5.309 1 98.56 55 ALA B CA 1
ATOM 1438 C C . ALA B 1 55 ? -1.138 13.133 4.285 1 98.56 55 ALA B C 1
ATOM 1440 O O . ALA B 1 55 ? -1.37 13.383 3.102 1 98.56 55 ALA B O 1
ATOM 1441 N N . TYR B 1 56 ? -0.922 11.914 4.75 1 98.81 56 TYR B N 1
ATOM 1442 C CA . TYR B 1 56 ? -1.283 10.703 4.02 1 98.81 56 TYR B CA 1
ATOM 1443 C C . TYR B 1 56 ? -2.723 10.297 4.312 1 98.81 56 TYR B C 1
ATOM 1445 O O . TYR B 1 56 ? -3.176 10.383 5.457 1 98.81 56 TYR B O 1
ATOM 1453 N N . ILE B 1 57 ? -3.48 9.859 3.303 1 98.75 57 ILE B N 1
ATOM 1454 C CA . ILE B 1 57 ? -4.812 9.297 3.49 1 98.75 57 ILE B CA 1
ATOM 1455 C C . ILE B 1 57 ? -4.785 7.793 3.225 1 98.75 57 ILE B C 1
ATOM 1457 O O . ILE B 1 57 ? -4.457 7.359 2.119 1 98.75 57 ILE B O 1
ATOM 1461 N N . LEU B 1 58 ? -5.098 6.992 4.234 1 98.31 58 LEU B N 1
ATOM 1462 C CA . LEU B 1 58 ? -5.098 5.543 4.086 1 98.31 58 LEU B CA 1
ATOM 1463 C C . LEU B 1 58 ? -6.523 5 4.035 1 98.31 58 LEU B C 1
ATOM 1465 O O . LEU B 1 58 ? -7.441 5.613 4.582 1 98.31 58 LEU B O 1
ATOM 1469 N N . GLY B 1 59 ? -6.66 3.906 3.354 1 95.62 59 GLY B N 1
ATOM 1470 C CA . GLY B 1 59 ? -7.941 3.221 3.314 1 95.62 59 GLY B CA 1
ATOM 1471 C C . GLY B 1 59 ? -8.875 3.754 2.244 1 95.62 59 GLY B C 1
ATOM 1472 O O . GLY B 1 59 ? -10.078 3.504 2.281 1 95.62 59 GLY B O 1
ATOM 1473 N N . VAL B 1 60 ? -8.453 4.605 1.451 1 95.81 60 VAL B N 1
ATOM 1474 C CA . VAL B 1 60 ? -9.188 5.109 0.291 1 95.81 60 VAL B CA 1
ATOM 1475 C C . VAL B 1 60 ? -8.492 4.652 -0.992 1 95.81 60 VAL B C 1
ATOM 1477 O O . VAL B 1 60 ? -7.336 4.996 -1.236 1 95.81 60 VAL B O 1
ATOM 1480 N N . PHE B 1 61 ? -9.133 3.957 -1.857 1 94.5 61 PHE B N 1
ATOM 1481 C CA . PHE B 1 61 ? -8.469 3.207 -2.916 1 94.5 61 PHE B CA 1
ATOM 1482 C C . PHE B 1 61 ? -8.812 3.781 -4.285 1 94.5 61 PHE B C 1
ATOM 1484 O O . PHE B 1 61 ? -8.734 3.078 -5.297 1 94.5 61 PHE B O 1
ATOM 1491 N N . SER B 1 62 ? -9.297 4.957 -4.316 1 94.12 62 SER B N 1
ATOM 1492 C CA . SER B 1 62 ? -9.523 5.738 -5.531 1 94.12 62 SER B CA 1
ATOM 1493 C C . SER B 1 62 ? -8.992 7.16 -5.379 1 94.12 62 SER B C 1
ATOM 1495 O O . SER B 1 62 ? -8.938 7.695 -4.27 1 94.12 62 SER B O 1
ATOM 1497 N N . PRO B 1 63 ? -8.523 7.75 -6.508 1 96.31 63 PRO B N 1
ATOM 1498 C CA . PRO B 1 63 ? -8.125 9.156 -6.41 1 96.31 63 PRO B CA 1
ATOM 1499 C C . PRO B 1 63 ? -9.281 10.062 -5.965 1 96.31 63 PRO B C 1
ATOM 1501 O O . PRO B 1 63 ? -10.406 9.898 -6.43 1 96.31 63 PRO B O 1
ATOM 1504 N N . ILE B 1 64 ? -9 10.922 -5.074 1 97.94 64 ILE B N 1
ATOM 1505 C CA . ILE B 1 64 ? -10.016 11.836 -4.562 1 97.94 64 ILE B CA 1
ATOM 1506 C C . ILE B 1 64 ? -9.453 13.25 -4.492 1 97.94 64 ILE B C 1
ATOM 1508 O O . ILE B 1 64 ? -8.258 13.461 -4.711 1 97.94 64 ILE B O 1
ATOM 1512 N N . ASN B 1 65 ? -10.305 14.242 -4.246 1 98.62 65 ASN B N 1
ATOM 1513 C CA . ASN B 1 65 ? -9.883 15.633 -4.191 1 98.62 65 ASN B CA 1
ATOM 1514 C C . ASN B 1 65 ? -9.766 16.125 -2.754 1 98.62 65 ASN B C 1
ATOM 1516 O O . ASN B 1 65 ? -9.039 17.094 -2.482 1 98.62 65 ASN B O 1
ATOM 1520 N N . GLU B 1 66 ? -10.586 15.5 -1.906 1 98.75 66 GLU B N 1
ATOM 1521 C CA . GLU B 1 66 ? -10.617 15.875 -0.496 1 98.75 66 GLU B CA 1
ATOM 1522 C C . GLU B 1 66 ? -11.086 14.711 0.372 1 98.75 66 GLU B C 1
ATOM 1524 O O . GLU B 1 66 ? -11.609 13.719 -0.14 1 98.75 66 GLU B O 1
ATOM 1529 N N . PHE B 1 67 ? -10.867 14.836 1.584 1 98.69 67 PHE B N 1
ATOM 1530 C CA . PHE B 1 67 ? -11.203 13.734 2.484 1 98.69 67 PHE B CA 1
ATOM 1531 C C . PHE B 1 67 ? -11.359 14.242 3.914 1 98.69 67 PHE B C 1
ATOM 1533 O O . PHE B 1 67 ? -10.57 15.062 4.379 1 98.69 67 PHE B O 1
ATOM 1540 N N . ILE B 1 68 ? -12.406 13.82 4.535 1 98.44 68 ILE B N 1
ATOM 1541 C CA . ILE B 1 68 ? -12.578 14.031 5.969 1 98.44 68 ILE B CA 1
ATOM 1542 C C . ILE B 1 68 ? -12.375 12.711 6.711 1 98.44 68 ILE B C 1
ATOM 1544 O O . ILE B 1 68 ? -13.031 11.711 6.406 1 98.44 68 ILE B O 1
ATOM 1548 N N . GLY B 1 69 ? -11.445 12.656 7.652 1 98.25 69 GLY B N 1
ATOM 1549 C CA . GLY B 1 69 ? -11.148 11.445 8.414 1 98.25 69 GLY B CA 1
ATOM 1550 C C . GLY B 1 69 ? -10.523 11.727 9.766 1 98.25 69 GLY B C 1
ATOM 1551 O O . GLY B 1 69 ? -10.508 12.875 10.219 1 98.25 69 GLY B O 1
ATOM 1552 N N . ILE B 1 70 ? -10.117 10.664 10.477 1 98.31 70 ILE B N 1
ATOM 1553 C CA . ILE B 1 70 ? -9.523 10.758 11.805 1 98.31 70 ILE B CA 1
ATOM 1554 C C . ILE B 1 70 ? -8.008 10.656 11.711 1 98.31 70 ILE B C 1
ATOM 1556 O O . ILE B 1 70 ? -7.48 9.797 10.992 1 98.31 70 ILE B O 1
ATOM 1560 N N . CYS B 1 71 ? -7.297 11.609 12.305 1 98.44 71 CYS B N 1
ATOM 1561 C CA . CYS B 1 71 ? -5.844 11.484 12.406 1 98.44 71 CYS B CA 1
ATOM 1562 C C . CYS B 1 71 ? -5.457 10.359 13.359 1 98.44 71 CYS B C 1
ATOM 1564 O O . CYS B 1 71 ? -5.68 10.461 14.562 1 98.44 71 CYS B O 1
ATOM 1566 N N . LYS B 1 72 ? -4.777 9.352 12.836 1 98.44 72 LYS B N 1
ATOM 1567 C CA . LYS B 1 72 ? -4.504 8.172 13.648 1 98.44 72 LYS B CA 1
ATOM 1568 C C . LYS B 1 72 ? -3.033 8.094 14.047 1 98.44 72 LYS B C 1
ATOM 1570 O O . LYS B 1 72 ? -2.666 7.367 14.969 1 98.44 72 LYS B O 1
ATOM 1575 N N . ALA B 1 73 ? -2.195 8.852 13.352 1 98.56 73 ALA B N 1
ATOM 1576 C CA . ALA B 1 73 ? -0.765 8.742 13.633 1 98.56 73 ALA B CA 1
ATOM 1577 C C . ALA B 1 73 ? 0.001 9.914 13.023 1 98.56 73 ALA B C 1
ATOM 1579 O O . ALA B 1 73 ? -0.57 10.719 12.281 1 98.56 73 ALA B O 1
ATOM 1580 N N . ILE B 1 74 ? 1.212 10.062 13.422 1 97.94 74 ILE B N 1
ATOM 1581 C CA . ILE B 1 74 ? 2.176 11.039 12.93 1 97.94 74 ILE B CA 1
ATOM 1582 C C . ILE B 1 74 ? 3.412 10.32 12.391 1 97.94 74 ILE B C 1
ATOM 1584 O O . ILE B 1 74 ? 3.926 9.398 13.031 1 97.94 74 ILE B O 1
ATOM 1588 N N . VAL B 1 75 ? 3.771 10.617 11.164 1 98.12 75 VAL B N 1
ATOM 1589 C CA . VAL B 1 75 ? 5.102 10.234 10.703 1 98.12 75 VAL B CA 1
ATOM 1590 C C . VAL B 1 75 ? 6.125 11.281 11.148 1 98.12 75 VAL B C 1
ATOM 1592 O O . VAL B 1 75 ? 6.156 12.391 10.617 1 98.12 75 VAL B O 1
ATOM 1595 N N . CYS B 1 76 ? 6.938 10.898 12.047 1 95.94 76 CYS B N 1
ATOM 1596 C CA . CYS B 1 76 ? 7.992 11.773 12.539 1 95.94 76 CYS B CA 1
ATOM 1597 C C . CYS B 1 76 ? 9.312 11.484 11.836 1 95.94 76 CYS B C 1
ATOM 1599 O O . CYS B 1 76 ? 9.906 10.422 12.016 1 95.94 76 CYS B O 1
ATOM 1601 N N . ARG B 1 77 ? 9.773 12.438 11.047 1 94.69 77 ARG B N 1
ATOM 1602 C CA . ARG B 1 77 ? 11.047 12.289 10.367 1 94.69 77 ARG B CA 1
ATOM 1603 C C . ARG B 1 77 ? 12.188 12.875 11.188 1 94.69 77 ARG B C 1
ATOM 1605 O O . ARG B 1 77 ? 12.094 14 11.672 1 94.69 77 ARG B O 1
ATOM 1612 N N . TYR B 1 78 ? 13.258 12.125 11.273 1 92.31 78 TYR B N 1
ATOM 1613 C CA . TYR B 1 78 ? 14.406 12.555 12.062 1 92.31 78 TYR B CA 1
ATOM 1614 C C . TYR B 1 78 ? 15.422 13.281 11.195 1 92.31 78 TYR B C 1
ATOM 1616 O O . TYR B 1 78 ? 16.25 14.047 11.703 1 92.31 78 TYR B O 1
ATOM 1624 N N . ASP B 1 79 ? 15.398 13.062 9.984 1 92.5 79 ASP B N 1
ATOM 1625 C CA . ASP B 1 79 ? 16.422 13.602 9.094 1 92.5 79 ASP B CA 1
ATOM 1626 C C . ASP B 1 79 ? 15.82 14.57 8.086 1 92.5 79 ASP B C 1
ATOM 1628 O O . ASP B 1 79 ? 16.422 14.852 7.047 1 92.5 79 ASP B O 1
ATOM 1632 N N . ASP B 1 80 ? 14.641 14.93 8.328 1 83.44 80 ASP B N 1
ATOM 1633 C CA . ASP B 1 80 ? 13.922 15.922 7.527 1 83.44 80 ASP B CA 1
ATOM 1634 C C . ASP B 1 80 ? 13.047 16.812 8.406 1 83.44 80 ASP B C 1
ATOM 1636 O O . ASP B 1 80 ? 12.516 16.359 9.422 1 83.44 80 ASP B O 1
ATOM 1640 N N . ASN B 1 81 ? 12.922 18 8.07 1 81.88 81 ASN B N 1
ATOM 1641 C CA . ASN B 1 81 ? 12.203 18.969 8.883 1 81.88 81 ASN B CA 1
ATOM 1642 C C . ASN B 1 81 ? 10.711 18.984 8.547 1 81.88 81 ASN B C 1
ATOM 1644 O O . ASN B 1 81 ? 10.078 20.047 8.609 1 81.88 81 ASN B O 1
ATOM 1648 N N . GLU B 1 82 ? 10.172 17.812 8.18 1 89.19 82 GLU B N 1
ATOM 1649 C CA . GLU B 1 82 ? 8.75 17.812 7.848 1 89.19 82 GLU B CA 1
ATOM 1650 C C . GLU B 1 82 ? 8.078 16.531 8.336 1 89.19 82 GLU B C 1
ATOM 1652 O O . GLU B 1 82 ? 8.25 15.469 7.742 1 89.19 82 GLU B O 1
ATOM 1657 N N . ASN B 1 83 ? 7.344 16.641 9.445 1 94.81 83 ASN B N 1
ATOM 1658 C CA . ASN B 1 83 ? 6.457 15.57 9.891 1 94.81 83 ASN B CA 1
ATOM 1659 C C . ASN B 1 83 ? 5.164 15.539 9.078 1 94.81 83 ASN B C 1
ATOM 1661 O O . ASN B 1 83 ? 4.809 16.531 8.438 1 94.81 83 ASN B O 1
ATOM 1665 N N . LYS B 1 84 ? 4.582 14.438 9.062 1 97 84 LYS B N 1
ATOM 1666 C CA . LYS B 1 84 ? 3.336 14.266 8.328 1 97 84 LYS B CA 1
ATOM 1667 C C . LYS B 1 84 ? 2.275 13.586 9.188 1 97 84 LYS B C 1
ATOM 1669 O O . LYS B 1 84 ? 2.605 12.875 10.141 1 97 84 LYS B O 1
ATOM 1674 N N . LEU B 1 85 ? 1.036 13.859 8.867 1 98.19 85 LEU B N 1
ATOM 1675 C CA . LEU B 1 85 ? -0.06 13.18 9.547 1 98.19 85 LEU B CA 1
ATOM 1676 C C . LEU B 1 85 ? -0.557 11.992 8.734 1 98.19 85 LEU B C 1
ATOM 1678 O O . LEU B 1 85 ? -0.419 11.977 7.504 1 98.19 85 LEU B O 1
ATOM 1682 N N . ILE B 1 86 ? -1.084 11.039 9.375 1 98.88 86 ILE B N 1
ATOM 1683 C CA . ILE B 1 86 ? -1.773 9.914 8.75 1 98.88 86 ILE B CA 1
ATOM 1684 C C . ILE B 1 86 ? -3.264 9.977 9.078 1 98.88 86 ILE B C 1
ATOM 1686 O O . ILE B 1 86 ? -3.658 9.883 10.242 1 98.88 86 ILE B O 1
ATOM 1690 N N . ILE B 1 87 ? -4.055 10.164 8.062 1 98.81 87 ILE B N 1
ATOM 1691 C CA . ILE B 1 87 ? -5.5 10.312 8.203 1 98.81 87 ILE B CA 1
ATOM 1692 C C . ILE B 1 87 ? -6.199 9.062 7.66 1 98.81 87 ILE B C 1
ATOM 1694 O O . ILE B 1 87 ? -5.891 8.602 6.562 1 98.81 87 ILE B O 1
ATOM 1698 N N . VAL B 1 88 ? -7.129 8.5 8.414 1 98.44 88 VAL B N 1
ATOM 1699 C CA . VAL B 1 88 ? -7.828 7.262 8.078 1 98.44 88 VAL B CA 1
ATOM 1700 C C . VAL B 1 88 ? -9.336 7.457 8.25 1 98.44 88 VAL B C 1
ATOM 1702 O O . VAL B 1 88 ? -9.766 8.281 9.055 1 98.44 88 VAL B O 1
ATOM 1705 N N . SER B 1 89 ? -10.109 6.715 7.418 1 94.25 89 SER B N 1
ATOM 1706 C CA . SER B 1 89 ? -11.555 6.742 7.645 1 94.25 89 SER B CA 1
ATOM 1707 C C . SER B 1 89 ? -11.898 6.258 9.047 1 94.25 89 SER B C 1
ATOM 1709 O O . SER B 1 89 ?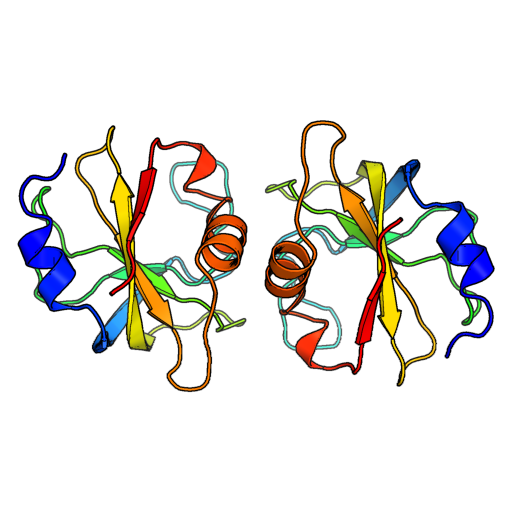 -11.188 5.434 9.625 1 94.25 89 SER B O 1
ATOM 1711 N N . SER B 1 90 ? -12.984 6.691 9.516 1 90 90 SER B N 1
ATOM 1712 C CA . SER B 1 90 ? -13.391 6.391 10.883 1 90 90 SER B CA 1
ATOM 1713 C C . SER B 1 90 ? -13.688 4.902 11.055 1 90 90 SER B C 1
ATOM 1715 O O . SER B 1 90 ? -13.641 4.379 12.172 1 90 90 SER B O 1
ATOM 1717 N N . ASP B 1 91 ? -13.969 4.203 9.961 1 90.38 91 ASP B N 1
ATOM 1718 C CA . ASP B 1 91 ? -14.383 2.803 10.023 1 90.38 91 ASP B CA 1
ATOM 1719 C C . ASP B 1 91 ? -13.188 1.873 9.836 1 90.38 91 ASP B C 1
ATOM 1721 O O . ASP B 1 91 ? -13.344 0.652 9.773 1 90.38 91 ASP B O 1
ATOM 1725 N N . ARG B 1 92 ? -11.953 2.486 9.812 1 92.44 92 ARG B N 1
ATOM 1726 C CA . ARG B 1 92 ? -10.758 1.684 9.555 1 92.44 92 ARG B CA 1
ATOM 1727 C C . ARG B 1 92 ? -9.68 1.952 10.594 1 92.44 92 ARG B C 1
ATOM 1729 O O . ARG B 1 92 ? -9.648 3.025 11.203 1 92.44 92 ARG B O 1
ATOM 1736 N N . ASN B 1 93 ? -8.977 0.936 10.82 1 94.69 93 ASN B N 1
ATOM 1737 C CA . ASN B 1 93 ? -7.812 1.024 11.688 1 94.69 93 ASN B CA 1
ATOM 1738 C C . ASN B 1 93 ? -6.625 0.256 11.117 1 94.69 93 ASN B C 1
ATOM 1740 O O . ASN B 1 93 ? -6.793 -0.834 10.57 1 94.69 93 ASN B O 1
ATOM 1744 N N . TYR B 1 94 ? -5.508 0.874 11.164 1 97.81 94 TYR B N 1
ATOM 1745 C CA . TYR B 1 94 ? -4.266 0.242 10.734 1 97.81 94 TYR B CA 1
ATOM 1746 C C . TYR B 1 94 ? -3.246 0.226 11.875 1 97.81 94 TYR B C 1
ATOM 1748 O O . TYR B 1 94 ? -3.113 1.206 12.609 1 97.81 94 TYR B O 1
ATOM 1756 N N . SER B 1 95 ? -2.582 -0.914 12.023 1 97.94 95 SER B N 1
ATOM 1757 C CA . SER B 1 95 ? -1.466 -0.969 12.961 1 97.94 95 SER B CA 1
ATOM 1758 C C . SER B 1 95 ? -0.273 -0.17 12.445 1 97.94 95 SER B C 1
ATOM 1760 O O . SER B 1 95 ? -0.237 0.22 11.281 1 97.94 95 SER B O 1
ATOM 1762 N N . ILE B 1 96 ? 0.676 0.102 13.336 1 98.31 96 ILE B N 1
ATOM 1763 C CA . ILE B 1 96 ? 1.9 0.798 12.953 1 98.31 96 ILE B CA 1
ATOM 1764 C C . ILE B 1 96 ? 2.602 0.032 11.828 1 98.31 96 ILE B C 1
ATOM 1766 O O . ILE B 1 96 ? 3.074 0.631 10.859 1 98.31 96 ILE B O 1
ATOM 1770 N N . GLU B 1 97 ? 2.635 -1.307 11.906 1 97.94 97 GLU B N 1
ATOM 1771 C CA . GLU B 1 97 ? 3.27 -2.129 10.883 1 97.94 97 GLU B CA 1
ATOM 1772 C C . GLU B 1 97 ? 2.562 -1.98 9.539 1 97.94 97 GLU B C 1
ATOM 1774 O O . GLU B 1 97 ? 3.213 -1.93 8.492 1 97.94 97 GLU B O 1
ATOM 1779 N N . GLN B 1 98 ? 1.267 -1.96 9.609 1 98.38 98 GLN B N 1
ATOM 1780 C CA . GLN B 1 98 ? 0.488 -1.775 8.391 1 98.38 98 GLN B CA 1
ATOM 1781 C C . GLN B 1 98 ? 0.748 -0.404 7.773 1 98.38 98 GLN B C 1
ATOM 1783 O O . GLN B 1 98 ?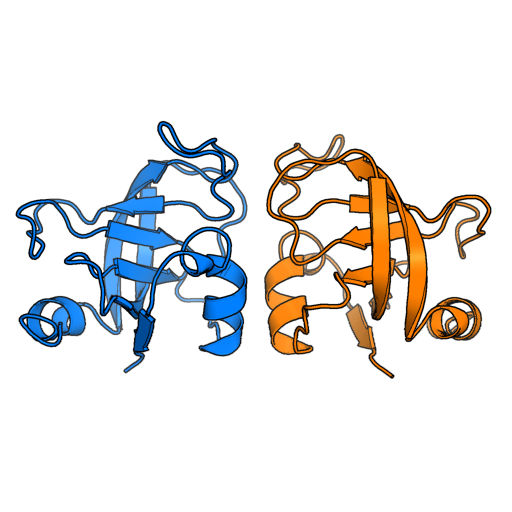 0.937 -0.289 6.562 1 98.38 98 GLN B O 1
ATOM 1788 N N . MET B 1 99 ? 0.776 0.631 8.609 1 98.69 99 MET B N 1
ATOM 1789 C CA . MET B 1 99 ? 1.041 1.979 8.109 1 98.69 99 MET B CA 1
ATOM 1790 C C . MET B 1 99 ? 2.438 2.07 7.508 1 98.69 99 MET B C 1
ATOM 1792 O O . MET B 1 99 ? 2.631 2.707 6.469 1 98.69 99 MET B O 1
ATOM 1796 N N . GLU B 1 100 ? 3.41 1.416 8.148 1 98.38 100 GLU B N 1
ATOM 1797 C CA . GLU B 1 100 ? 4.77 1.393 7.621 1 98.38 100 GLU B CA 1
ATOM 1798 C C . GLU B 1 100 ? 4.805 0.787 6.219 1 98.38 100 GLU B C 1
ATOM 1800 O O . GLU B 1 100 ? 5.469 1.316 5.324 1 98.38 100 GLU B O 1
ATOM 1805 N N . ALA B 1 101 ? 4.078 -0.287 6.051 1 98.06 101 ALA B N 1
ATOM 1806 C CA . ALA B 1 101 ? 4.059 -0.944 4.746 1 98.06 101 ALA B CA 1
ATOM 1807 C C . ALA B 1 101 ? 3.396 -0.055 3.695 1 98.06 101 ALA B C 1
ATOM 1809 O O . ALA B 1 101 ? 3.889 0.056 2.57 1 98.06 101 ALA B O 1
ATOM 1810 N N . LEU B 1 102 ? 2.328 0.625 4.043 1 98.12 102 LEU B N 1
ATOM 1811 C CA . LEU B 1 102 ? 1.555 1.439 3.111 1 98.12 102 LEU B CA 1
ATOM 1812 C C . LEU B 1 102 ? 2.332 2.686 2.703 1 98.12 102 LEU B C 1
ATOM 1814 O O . LEU B 1 102 ? 2.154 3.197 1.595 1 98.12 102 LEU B O 1
ATOM 1818 N N . LEU B 1 103 ? 3.236 3.141 3.561 1 98.38 103 LEU B N 1
ATOM 1819 C CA . LEU B 1 103 ? 3.926 4.402 3.312 1 98.38 103 LEU B CA 1
ATOM 1820 C C . LEU B 1 103 ? 5.352 4.156 2.832 1 98.38 103 LEU B C 1
ATOM 1822 O O . LEU B 1 103 ? 6.09 5.102 2.551 1 98.38 103 LEU B O 1
ATOM 1826 N N . GLU B 1 104 ? 5.715 2.867 2.688 1 97.31 104 GLU B N 1
ATOM 1827 C CA . GLU B 1 104 ? 7.082 2.496 2.34 1 97.31 104 GLU B CA 1
ATOM 1828 C C . GLU B 1 104 ? 7.508 3.129 1.018 1 97.31 104 GLU B C 1
ATOM 1830 O O . GLU B 1 104 ? 8.68 3.451 0.827 1 97.31 104 GLU B O 1
ATOM 1835 N N . PHE B 1 105 ? 6.582 3.408 0.114 1 96.69 105 PHE B N 1
ATOM 1836 C CA . PHE B 1 105 ? 6.906 3.939 -1.203 1 96.69 105 PHE B CA 1
ATOM 1837 C C . PHE B 1 105 ? 7.645 5.27 -1.082 1 96.69 105 PHE B C 1
ATOM 1839 O O . PHE B 1 105 ? 8.453 5.617 -1.945 1 96.69 105 PHE B O 1
ATOM 1846 N N . GLN B 1 106 ? 7.418 6.023 -0.063 1 96.56 106 GLN B N 1
ATOM 1847 C CA . GLN B 1 106 ? 8.047 7.328 0.12 1 96.56 106 GLN B CA 1
ATOM 1848 C C . GLN B 1 106 ? 8.922 7.344 1.369 1 96.56 106 GLN B C 1
ATOM 1850 O O . GLN B 1 106 ? 10.055 7.82 1.329 1 96.56 106 GLN B O 1
ATOM 1855 N N . GLU B 1 107 ? 8.508 6.742 2.455 1 97.25 107 GLU B N 1
ATOM 1856 C CA . GLU B 1 107 ? 9.164 6.914 3.748 1 97.25 107 GLU B CA 1
ATOM 1857 C C . GLU B 1 107 ? 10.43 6.07 3.838 1 97.25 107 GLU B C 1
ATOM 1859 O O . GLU B 1 107 ? 11.258 6.27 4.734 1 97.25 107 GLU B O 1
ATOM 1864 N N . ARG B 1 108 ? 10.633 5.16 2.855 1 94.81 108 ARG B N 1
ATOM 1865 C CA . ARG B 1 108 ? 11.852 4.355 2.83 1 94.81 108 ARG B CA 1
ATOM 1866 C C . ARG B 1 108 ? 13.086 5.23 2.611 1 94.81 108 ARG B C 1
ATOM 1868 O O . ARG B 1 108 ? 14.211 4.797 2.855 1 94.81 108 ARG B O 1
ATOM 1875 N N . PHE B 1 109 ? 12.875 6.488 2.164 1 95.44 109 PHE B N 1
ATOM 1876 C CA . PHE B 1 109 ? 13.992 7.375 1.867 1 95.44 109 PHE B CA 1
ATOM 1877 C C . PHE B 1 109 ? 14.344 8.227 3.08 1 95.44 109 PHE B C 1
ATOM 1879 O O . PHE B 1 109 ? 15.297 9.016 3.041 1 95.44 109 PHE B O 1
ATOM 1886 N N . PHE B 1 110 ? 13.57 8.086 4.168 1 96.5 110 PHE B N 1
ATOM 1887 C CA . PHE B 1 110 ? 13.75 8.914 5.352 1 96.5 110 PHE B CA 1
ATOM 1888 C C . PHE B 1 110 ? 13.883 8.047 6.602 1 96.5 110 PHE B C 1
ATOM 1890 O O . PHE B 1 110 ? 13.297 6.965 6.676 1 96.5 110 PHE B O 1
ATOM 1897 N N . LYS B 1 111 ? 14.766 8.531 7.547 1 97 111 LYS B N 1
ATOM 1898 C CA . LYS B 1 111 ? 14.664 7.992 8.898 1 97 111 LYS B CA 1
ATOM 1899 C C . LYS B 1 111 ? 13.438 8.539 9.617 1 97 111 LYS B C 1
ATOM 1901 O O . LYS B 1 111 ? 13.258 9.758 9.711 1 97 111 LYS B O 1
ATOM 1906 N N . HIS B 1 112 ? 12.57 7.605 10.031 1 97 112 HIS B N 1
ATOM 1907 C CA . HIS B 1 112 ? 11.32 8.094 10.602 1 97 112 HIS B CA 1
ATOM 1908 C C . HIS B 1 112 ? 10.781 7.133 11.656 1 97 112 HIS B C 1
ATOM 1910 O O . HIS B 1 112 ? 11.266 6.004 11.781 1 97 112 HIS B O 1
ATOM 1916 N N . LYS B 1 113 ? 9.906 7.66 12.422 1 96.5 113 LYS B N 1
ATOM 1917 C CA . LYS B 1 113 ? 9.094 6.879 13.352 1 96.5 113 LYS B CA 1
ATOM 1918 C C . LYS B 1 113 ? 7.617 7.246 13.227 1 96.5 113 LYS B C 1
ATOM 1920 O O . LYS B 1 113 ? 7.277 8.406 13.016 1 96.5 113 LYS B O 1
ATOM 1925 N N . ILE B 1 114 ? 6.773 6.242 13.328 1 98.12 114 ILE B N 1
ATOM 1926 C CA . ILE B 1 114 ? 5.336 6.492 13.359 1 98.12 114 ILE B CA 1
ATOM 1927 C C . ILE B 1 114 ? 4.852 6.508 14.812 1 98.12 114 ILE B C 1
ATOM 1929 O O . ILE B 1 114 ? 5.105 5.566 15.57 1 98.12 114 ILE B O 1
ATOM 1933 N N . ILE B 1 115 ? 4.195 7.547 15.148 1 96.69 115 ILE B N 1
ATOM 1934 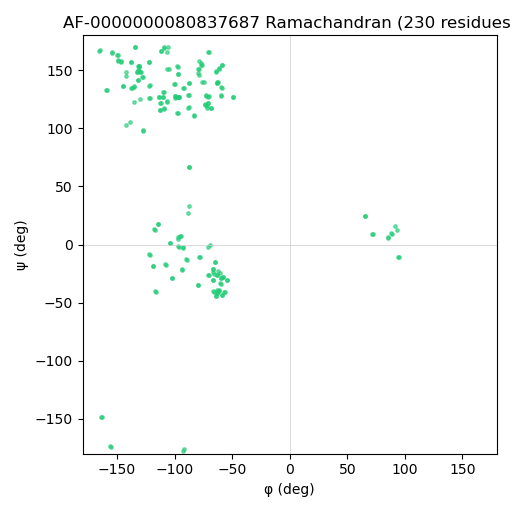C CA . ILE B 1 115 ? 3.715 7.734 16.516 1 96.69 115 ILE B CA 1
ATOM 1935 C C . ILE B 1 115 ? 2.188 7.703 16.531 1 96.69 115 ILE B C 1
ATOM 1937 O O . ILE B 1 115 ? 1.538 8.375 15.727 1 96.69 115 ILE B O 1
ATOM 1941 N N . THR B 1 116 ? 1.71 6.848 17.391 1 95.81 116 THR B N 1
ATOM 1942 C CA . THR B 1 116 ? 0.265 6.777 17.578 1 95.81 116 THR B CA 1
ATOM 1943 C C . THR B 1 116 ? -0.123 7.285 18.969 1 95.81 116 THR B C 1
ATOM 1945 O O . THR B 1 116 ? 0.743 7.523 19.812 1 95.81 116 THR B O 1
ATOM 1948 N N . GLU B 1 117 ? -1.372 7.555 19.234 1 82.94 117 GLU B N 1
ATOM 1949 C CA . GLU B 1 117 ? -1.788 7.984 20.562 1 82.94 117 GLU B CA 1
ATOM 1950 C C . GLU B 1 117 ? -1.562 6.887 21.594 1 82.94 117 GLU B C 1
ATOM 1952 O O . GLU B 1 117 ? -1.563 5.699 21.266 1 82.94 117 GLU B O 1
#

Foldseek 3Di:
DCPPVVVVVVQAFHKAKWFFDQWAQDADPPDGFGQNFTKGFGPPDQFQVGDGAIETEPDDRGTDGMDIFGFFKKKAFDVDRHIHTYGYHPVDDDDQVRVCVNCCRPCVVTDIDIGGD/DCPPVVVVVVQAFHKAKWFFDQWAQDADPPDGFGQNFTKGFGPPDAFQVGDGAIETEPDDRGTDGMDIFGFFKKKAFDVDRHIHTYGYHPVDDDDQVRVCVNCCRPCVVTDIDIGGD

Radius of gyration: 18.64 Å; Cα contacts (8 Å, |Δi|>4): 543; chains: 2; bounding box: 32×55×38 Å

Nearest PDB structures (foldseek):
  3lo0-assembly1_A  TM=7.640E-01  e=1.330E-05  Ehrlichia chaffeensis str. Arkansas
  2eip-assembly1_A  TM=7.904E-01  e=3.791E-05  Escherichia coli
  4xel-assembly2_B  TM=6.577E-01  e=2.963E-05  Pseudomonas aeruginosa PAO1
  3i4q-assembly1_A  TM=5.942E-01  e=1.810E-05  Oleispira antarctica
  1mjz-assembly1_A  TM=6.441E-01  e=6.599E-05  Escherichia coli

pLDDT: mean 93.88, std 8.11, range [44.81, 98.88]